Protein AF-A0A5B9Q8F6-F1 (afdb_monomer)

Mean predicted aligned error: 10.34 Å

Secondary structure (DSSP, 8-state):
---------PPP-------------TT--HHHHHIIIIIHHHHH--GGGHHHHHHHHHHHHHHHHHHHHT--SS----TT-THHHHHHHHHTS-HHHHHHHHHHTHHHHHHHSSPPPPSS-EEEE-SS-SSSEEEETTEEEE-HHHHHHHHHHHHHHTGGGGSSTT-TT-S-------

Sequence (178 aa):
MTDNHSITGNPPDSGSTGGSRSIKLEHTSKKKLIELWYIEPLERMNGHEAFVCLSVCLFLYEKYLRMTSQIGQEESFSEGHEVFKLIGKDLEIPADDAYEFWTCWRNGLAHRGMPNKSEKYKWGLTGQQQKRVVIGEGHFTINPWFIRDMILNKVKNKKQIWEDELSPFMKVFHLVEP

Structure (mmCIF, N/CA/C/O backbone):
data_AF-A0A5B9Q8F6-F1
#
_entry.id   AF-A0A5B9Q8F6-F1
#
loop_
_atom_site.group_PDB
_atom_site.id
_atom_site.type_symbol
_atom_site.label_atom_id
_atom_site.label_alt_id
_atom_site.label_comp_id
_atom_site.label_asym_id
_atom_site.label_entity_id
_atom_site.label_seq_id
_atom_site.pdbx_PDB_ins_code
_atom_site.Cartn_x
_atom_site.Cartn_y
_atom_site.Cartn_z
_atom_site.occupancy
_atom_site.B_iso_or_equiv
_atom_site.auth_seq_id
_atom_site.auth_comp_id
_atom_site.auth_asym_id
_atom_site.auth_atom_id
_atom_site.pdbx_PDB_model_num
ATOM 1 N N . MET A 1 1 ? 40.455 35.111 45.704 1.00 43.75 1 MET A N 1
ATOM 2 C CA . MET A 1 1 ? 40.901 36.505 45.511 1.00 43.75 1 MET A CA 1
ATOM 3 C C . MET A 1 1 ? 41.338 36.676 44.059 1.00 43.75 1 MET A C 1
ATOM 5 O O . MET A 1 1 ? 42.420 36.215 43.730 1.00 43.75 1 MET A O 1
ATOM 9 N N . THR A 1 2 ? 40.571 37.276 43.149 1.00 38.22 2 THR A N 1
ATOM 10 C CA . THR A 1 2 ? 39.189 37.780 43.259 1.00 38.22 2 THR A CA 1
ATOM 11 C C . THR A 1 2 ? 38.347 37.341 42.049 1.00 38.22 2 THR A C 1
ATOM 13 O O . THR A 1 2 ? 38.889 37.075 40.983 1.00 38.22 2 THR A O 1
ATOM 16 N N . ASP A 1 3 ? 37.017 37.354 42.129 1.00 35.91 3 ASP A N 1
ATOM 17 C CA . ASP A 1 3 ? 36.192 36.240 42.642 1.00 35.91 3 ASP A CA 1
ATOM 18 C C . ASP A 1 3 ? 34.825 36.287 41.871 1.00 35.91 3 ASP A C 1
ATOM 20 O O . ASP A 1 3 ? 34.764 36.866 40.787 1.00 35.91 3 ASP A O 1
ATOM 24 N N . ASN A 1 4 ? 33.746 35.646 42.342 1.00 41.12 4 ASN A N 1
ATOM 25 C CA . ASN A 1 4 ? 32.522 35.340 41.563 1.00 41.12 4 ASN A CA 1
ATOM 26 C C . ASN A 1 4 ? 31.712 36.548 41.031 1.00 41.12 4 ASN A C 1
ATOM 28 O O . ASN A 1 4 ? 31.237 37.368 41.816 1.00 41.12 4 ASN A O 1
ATOM 32 N N . HIS A 1 5 ? 31.365 36.540 39.736 1.00 41.84 5 HIS A N 1
ATOM 33 C CA . HIS A 1 5 ? 30.286 37.371 39.179 1.00 41.84 5 HIS A CA 1
ATOM 34 C C . HIS A 1 5 ? 29.009 36.553 38.948 1.00 41.84 5 HIS A C 1
ATOM 36 O O . HIS A 1 5 ? 28.875 35.833 37.960 1.00 41.84 5 HIS A O 1
ATOM 42 N N . SER A 1 6 ? 28.051 36.700 39.865 1.00 38.91 6 SER A N 1
ATOM 43 C CA . SER A 1 6 ? 26.674 36.234 39.677 1.00 38.91 6 SER A CA 1
ATOM 44 C C . SER A 1 6 ? 25.896 37.264 38.854 1.00 38.91 6 SER A C 1
ATOM 46 O O . SER A 1 6 ? 25.839 38.432 39.239 1.00 38.91 6 SER A O 1
ATOM 48 N N . ILE A 1 7 ? 25.303 36.850 37.731 1.00 42.53 7 ILE A N 1
ATOM 49 C CA . ILE A 1 7 ? 24.458 37.709 36.889 1.00 42.53 7 ILE A CA 1
ATOM 50 C C . ILE A 1 7 ? 22.995 37.325 37.122 1.00 42.53 7 ILE A C 1
ATOM 52 O O . ILE A 1 7 ? 22.451 36.440 36.467 1.00 42.53 7 ILE A O 1
ATOM 56 N N . THR A 1 8 ? 22.348 38.008 38.065 1.00 45.59 8 THR A N 1
ATOM 57 C CA . THR A 1 8 ? 20.896 37.935 38.269 1.00 45.59 8 THR A CA 1
ATOM 58 C C . THR A 1 8 ? 20.199 38.969 37.387 1.00 45.59 8 THR A C 1
ATOM 60 O O . THR A 1 8 ? 20.059 40.128 37.777 1.00 45.59 8 THR A O 1
ATOM 63 N N . GLY A 1 9 ? 19.768 38.553 36.197 1.00 38.06 9 GLY A N 1
ATOM 64 C CA . GLY A 1 9 ? 18.886 39.335 35.331 1.00 38.06 9 GLY A CA 1
ATOM 65 C C . GLY A 1 9 ? 17.503 38.695 35.260 1.00 38.06 9 GLY A C 1
ATOM 66 O O . GLY A 1 9 ? 17.346 37.668 34.606 1.00 38.06 9 GLY A O 1
ATOM 67 N N . ASN A 1 10 ? 16.502 39.301 35.904 1.00 39.22 10 ASN A N 1
ATOM 68 C CA . ASN A 1 10 ? 15.107 38.918 35.681 1.00 39.22 10 ASN A CA 1
ATOM 69 C C . ASN A 1 10 ? 14.661 39.431 34.297 1.00 39.22 10 ASN A C 1
ATOM 71 O O . ASN A 1 10 ? 14.899 40.607 34.001 1.00 39.22 10 ASN A O 1
ATOM 75 N N . PRO A 1 11 ? 14.020 38.605 33.451 1.00 41.62 11 PRO A N 1
ATOM 76 C CA . PRO A 1 11 ? 13.438 39.078 32.200 1.00 41.62 11 PRO A CA 1
ATOM 77 C C . PRO A 1 11 ? 12.210 39.971 32.473 1.00 41.62 11 PRO A C 1
ATOM 79 O O . PRO A 1 11 ? 11.535 39.785 33.487 1.00 41.62 11 PRO A O 1
ATOM 82 N N . PRO A 1 12 ? 11.907 40.943 31.594 1.00 39.81 12 PRO A N 1
ATOM 83 C CA . PRO A 1 12 ? 10.775 41.846 31.778 1.00 39.81 12 PRO A CA 1
ATOM 84 C C . PRO A 1 12 ? 9.430 41.169 31.481 1.00 39.81 12 PRO A C 1
ATOM 86 O O . PRO A 1 12 ? 9.296 40.436 30.498 1.00 39.81 12 PRO A O 1
ATOM 89 N N . ASP A 1 13 ? 8.414 41.503 32.282 1.00 45.00 13 ASP A N 1
A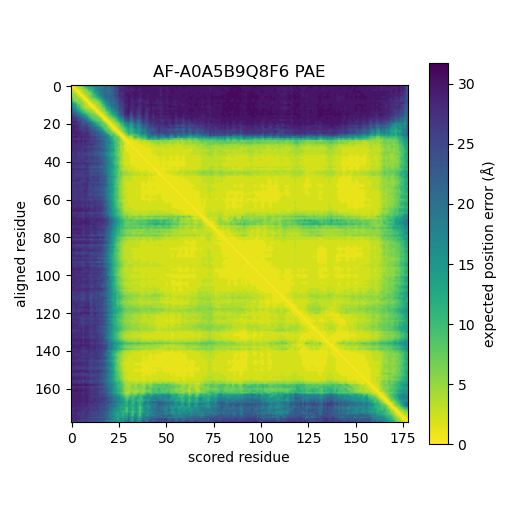TOM 90 C CA . ASP A 1 13 ? 7.014 41.164 32.011 1.00 45.00 13 ASP A CA 1
ATOM 91 C C . ASP A 1 13 ? 6.576 41.733 30.655 1.00 45.00 13 ASP A C 1
ATOM 93 O O . ASP A 1 13 ? 6.387 42.940 30.486 1.00 45.00 13 ASP A O 1
ATOM 97 N N . SER A 1 14 ? 6.373 40.847 29.681 1.00 44.81 14 SER A N 1
ATOM 98 C CA . SER A 1 14 ? 5.735 41.176 28.408 1.00 44.81 14 SER A CA 1
ATOM 99 C C . SER A 1 14 ? 4.314 40.626 28.407 1.00 44.81 14 SER A C 1
ATOM 101 O O . SER A 1 14 ? 4.044 39.497 28.003 1.00 44.81 14 SER A O 1
ATOM 103 N N . GLY A 1 15 ? 3.383 41.457 28.879 1.00 45.12 15 GLY A N 1
ATOM 104 C CA . GLY A 1 15 ? 1.953 41.179 28.805 1.00 45.12 15 GLY A CA 1
ATOM 105 C C . GLY A 1 15 ? 1.498 41.052 27.352 1.00 45.12 15 GLY A C 1
ATOM 106 O O . GLY A 1 15 ? 1.207 42.052 26.699 1.00 45.12 15 GLY A O 1
ATOM 107 N N . SER A 1 16 ? 1.421 39.819 26.854 1.00 38.12 16 SER A N 1
ATOM 108 C CA . SER A 1 16 ? 0.839 39.498 25.555 1.00 38.12 16 SER A CA 1
ATOM 109 C C . SER A 1 16 ? -0.579 38.978 25.751 1.00 38.12 16 SER A C 1
ATOM 111 O O . SER A 1 16 ? -0.793 37.861 26.221 1.00 38.12 16 SER A O 1
ATOM 113 N N . THR A 1 17 ? -1.568 39.774 25.348 1.00 41.22 17 THR A N 1
ATOM 114 C CA . THR A 1 17 ? -2.974 39.365 25.207 1.00 41.22 17 THR A CA 1
ATOM 115 C C . THR A 1 17 ? -3.170 38.472 23.973 1.00 41.22 17 THR A C 1
ATOM 117 O O . THR A 1 17 ? -4.040 38.697 23.131 1.00 41.22 17 THR A O 1
ATOM 120 N N . GLY A 1 18 ? -2.360 37.416 23.873 1.00 34.47 18 GLY A N 1
ATOM 121 C CA . GLY A 1 18 ? -2.573 36.316 22.946 1.00 34.47 18 GLY A CA 1
ATOM 122 C C . GLY A 1 18 ? -3.784 35.514 23.401 1.00 34.47 18 GLY A C 1
ATOM 123 O O . GLY A 1 18 ? -3.709 34.767 24.373 1.00 34.47 18 GLY A O 1
ATOM 124 N N . GLY A 1 19 ? -4.915 35.680 22.711 1.00 35.34 19 GLY A N 1
ATOM 125 C CA . GLY A 1 19 ? -6.133 34.918 22.974 1.00 35.34 19 GLY A CA 1
ATOM 126 C C . GLY A 1 19 ? -5.912 33.432 22.709 1.00 35.34 19 GLY A C 1
ATOM 127 O O . GLY A 1 19 ? -6.167 32.962 21.600 1.00 35.34 19 GLY A O 1
ATOM 128 N N . SER A 1 20 ? -5.438 32.706 23.725 1.00 38.38 20 SER A N 1
ATOM 129 C CA . SER A 1 20 ? -5.199 31.271 23.655 1.00 38.38 20 SER A CA 1
ATOM 130 C C . SER A 1 20 ? -6.521 30.573 23.347 1.00 38.38 20 SER A C 1
ATOM 132 O O . SER A 1 20 ? -7.407 30.443 24.198 1.00 38.38 20 SER A O 1
ATOM 134 N N . ARG A 1 21 ? -6.679 30.144 22.088 1.00 42.34 21 ARG A N 1
ATOM 135 C CA . ARG A 1 21 ? -7.737 29.217 21.688 1.00 42.34 21 ARG A CA 1
ATOM 136 C C . ARG A 1 21 ? -7.392 27.862 22.284 1.00 42.34 21 ARG A C 1
ATOM 138 O O . ARG A 1 21 ? -6.925 26.969 21.585 1.00 42.34 21 ARG A O 1
ATOM 145 N N . SER A 1 22 ? -7.674 27.719 23.575 1.00 39.94 22 SER A N 1
ATOM 146 C CA . SER A 1 22 ? -7.780 26.426 24.229 1.00 39.94 22 SER A CA 1
ATOM 147 C C . SER A 1 22 ? -8.893 25.659 23.516 1.00 39.94 22 SER A C 1
ATOM 149 O O . SER A 1 22 ? -10.085 25.841 23.781 1.00 39.94 22 SER A O 1
ATOM 151 N N . ILE A 1 23 ? -8.507 24.868 22.511 1.00 47.00 23 ILE A N 1
ATOM 152 C CA . ILE A 1 23 ? -9.416 23.961 21.826 1.00 47.00 23 ILE A CA 1
ATOM 153 C C . ILE A 1 23 ? -9.825 22.950 22.889 1.00 47.00 23 ILE A C 1
ATOM 155 O O . ILE A 1 23 ? -9.036 22.078 23.253 1.00 47.00 23 ILE A O 1
ATOM 159 N N . LYS A 1 24 ? -11.055 23.079 23.395 1.00 42.09 24 LYS A N 1
ATOM 160 C CA . LYS A 1 24 ? -11.675 22.071 24.253 1.00 42.09 24 LYS A CA 1
ATOM 161 C C . LYS A 1 24 ? -11.796 20.766 23.469 1.00 42.09 24 LYS A C 1
ATOM 163 O O . LYS A 1 24 ? -12.808 20.498 22.834 1.00 42.09 24 LYS A O 1
ATOM 168 N N . LEU A 1 25 ? -10.745 19.953 23.530 1.00 49.97 25 LEU A N 1
ATOM 169 C CA . LEU A 1 25 ? -10.648 18.609 22.958 1.00 49.97 25 LEU A CA 1
ATOM 170 C C . LEU A 1 25 ? -11.422 17.563 23.787 1.00 49.97 25 LEU A C 1
ATOM 172 O O . LEU A 1 25 ? -11.145 16.366 23.706 1.00 49.97 25 LEU A O 1
ATOM 176 N N . GLU A 1 26 ? -12.429 18.001 24.548 1.00 49.31 26 GLU A N 1
ATOM 177 C CA . GLU A 1 26 ? -13.397 17.129 25.207 1.00 49.31 26 GLU A CA 1
ATOM 178 C C . GLU A 1 26 ? -14.175 16.366 24.119 1.00 49.31 26 GLU A C 1
ATOM 180 O O . GLU A 1 26 ? -14.923 16.945 23.335 1.00 49.31 26 GLU A O 1
ATOM 185 N N . HIS A 1 27 ? -13.955 15.049 24.049 1.00 54.62 27 HIS A N 1
ATOM 186 C CA . HIS A 1 27 ? -14.612 14.118 23.121 1.00 54.62 27 HIS A CA 1
ATOM 187 C C . HIS A 1 27 ? -14.417 14.384 21.614 1.00 54.62 27 HIS A C 1
ATOM 189 O O . HIS A 1 27 ? -15.359 14.291 20.824 1.00 54.62 27 HIS A O 1
ATOM 195 N N . THR A 1 28 ? -13.171 14.575 21.161 1.00 63.16 28 THR A N 1
ATOM 196 C CA . THR A 1 28 ? -12.875 14.343 19.732 1.00 63.16 28 THR A CA 1
ATOM 197 C C . THR A 1 28 ? -13.075 12.861 19.406 1.00 63.16 28 THR A C 1
ATOM 199 O O . THR A 1 28 ? -12.371 11.998 19.927 1.00 63.16 28 THR A O 1
ATOM 202 N N . SER A 1 29 ? -14.057 12.552 18.556 1.00 76.00 29 SER A N 1
ATOM 203 C CA . SER A 1 29 ? -14.376 11.171 18.185 1.00 76.00 29 SER A CA 1
ATOM 204 C C . SER A 1 29 ? -13.216 10.503 17.436 1.00 76.00 29 SER A C 1
ATOM 206 O O . SER A 1 29 ? -12.500 11.156 16.672 1.00 76.00 29 SER A O 1
ATOM 208 N N . LYS A 1 30 ? -13.070 9.175 17.577 1.00 76.62 30 LYS A N 1
ATOM 209 C CA . LYS A 1 30 ? -12.099 8.370 16.803 1.00 76.62 30 LYS A CA 1
ATOM 210 C C . LYS A 1 30 ? -12.198 8.657 15.295 1.00 76.62 30 LYS A C 1
ATOM 212 O O . LYS A 1 30 ? -11.189 8.827 14.617 1.00 76.62 30 LYS A O 1
ATOM 217 N N . LYS A 1 31 ? -13.426 8.849 14.798 1.00 78.31 31 LYS A N 1
ATOM 218 C CA . LYS A 1 31 ? -13.738 9.277 13.427 1.00 78.31 31 LYS A CA 1
ATOM 219 C C . LYS A 1 31 ? -13.148 10.640 13.026 1.00 78.31 31 LYS A C 1
ATOM 221 O O . LYS A 1 31 ? -12.860 10.819 11.851 1.00 78.31 31 LYS A O 1
ATOM 226 N N . LYS A 1 32 ? -12.957 11.598 13.941 1.00 81.94 32 LYS A N 1
ATOM 227 C CA . LYS A 1 32 ? -12.246 12.858 13.642 1.00 81.94 32 LYS A CA 1
ATOM 228 C C . LYS A 1 32 ?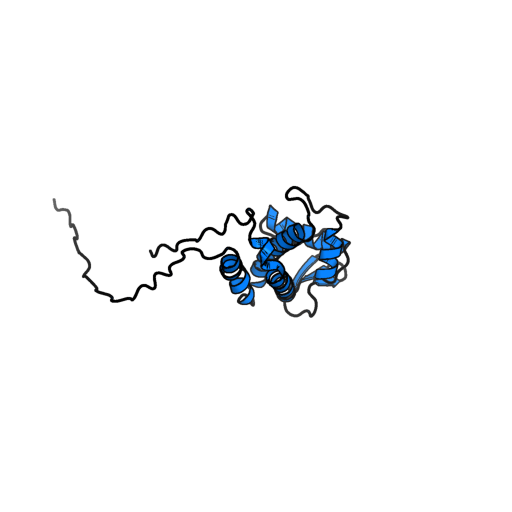 -10.727 12.721 13.806 1.00 81.94 32 LYS A C 1
ATOM 230 O O . LYS A 1 32 ? -9.993 13.408 13.104 1.00 81.94 32 LYS A O 1
ATOM 235 N N . LEU A 1 33 ? -10.241 11.809 14.649 1.00 83.56 33 LEU A N 1
ATOM 236 C CA . LEU A 1 33 ? -8.803 11.535 14.770 1.00 83.56 33 LEU A CA 1
ATOM 237 C C . LEU A 1 33 ? -8.233 10.832 13.521 1.00 83.56 33 LEU A C 1
ATOM 239 O O . LEU A 1 33 ? -7.193 11.261 13.033 1.00 83.56 33 LEU A O 1
ATOM 243 N N . ILE A 1 34 ? -8.941 9.866 12.916 1.00 87.06 34 ILE A N 1
ATOM 244 C CA . ILE A 1 34 ? -8.540 9.274 11.615 1.00 87.06 34 ILE A CA 1
ATOM 245 C C . ILE A 1 34 ? -8.464 10.326 10.487 1.00 87.06 34 ILE A C 1
ATOM 247 O O . ILE A 1 34 ? -7.580 10.246 9.634 1.00 87.06 34 ILE A O 1
ATOM 251 N N . GLU A 1 35 ? -9.328 11.351 10.511 1.00 88.81 35 GLU A N 1
ATOM 252 C CA . GLU A 1 35 ? -9.239 12.487 9.579 1.00 88.81 35 GLU A CA 1
ATOM 253 C C . GLU A 1 35 ? -7.961 13.297 9.818 1.00 88.81 35 GLU A C 1
ATOM 255 O O . GLU A 1 35 ? -7.140 13.440 8.918 1.00 88.81 35 GLU A O 1
ATOM 260 N N . LEU A 1 36 ? -7.767 13.777 11.051 1.00 87.38 36 LEU A N 1
ATOM 261 C CA . LEU A 1 36 ? -6.668 14.673 11.419 1.00 87.38 36 LEU A CA 1
ATOM 262 C C . LEU A 1 36 ? -5.280 14.032 11.279 1.00 87.38 36 LEU A C 1
ATOM 264 O O . LEU A 1 36 ? -4.319 14.723 10.950 1.00 87.38 36 LEU A O 1
ATOM 268 N N . TRP A 1 37 ? -5.153 12.739 11.586 1.00 86.88 37 TRP A N 1
ATOM 269 C CA . TRP A 1 37 ? -3.851 12.072 11.724 1.00 86.88 37 TRP A CA 1
ATOM 270 C C . TRP A 1 37 ? -3.396 11.339 10.468 1.00 86.88 37 TRP A C 1
ATOM 272 O O . TRP A 1 37 ? -2.197 11.156 10.274 1.00 86.88 37 TRP A O 1
ATOM 282 N N . TYR A 1 38 ? -4.335 10.926 9.617 1.00 92.00 38 TYR A N 1
ATOM 283 C CA . TYR A 1 38 ? -4.025 10.120 8.441 1.00 92.00 38 TYR A CA 1
ATOM 284 C C . TYR A 1 38 ? -4.569 10.743 7.164 1.00 92.00 38 TYR A C 1
ATOM 286 O O . TYR A 1 38 ? -3.795 11.018 6.255 1.00 92.00 38 TYR A O 1
ATOM 294 N N . ILE A 1 39 ? -5.873 11.011 7.088 1.00 93.94 39 ILE A N 1
ATOM 295 C CA . ILE A 1 39 ? -6.498 11.461 5.839 1.00 93.94 39 ILE A CA 1
ATOM 296 C C . ILE A 1 39 ? -6.000 12.861 5.441 1.00 93.94 39 ILE A C 1
ATOM 298 O O . ILE A 1 39 ? -5.379 13.009 4.391 1.00 93.94 39 ILE A O 1
ATOM 302 N N . GLU A 1 40 ? -6.213 13.875 6.284 1.00 95.31 40 GLU A N 1
ATOM 303 C CA . GLU A 1 40 ? -5.844 15.268 5.996 1.00 95.31 40 GLU A CA 1
ATOM 304 C C . GLU A 1 40 ? -4.323 15.452 5.764 1.00 95.31 40 GLU A C 1
ATOM 306 O O . GLU A 1 40 ? -3.946 16.268 4.919 1.00 95.31 40 GLU A O 1
ATOM 311 N N . PRO A 1 41 ? -3.405 14.737 6.454 1.00 97.25 41 PRO A N 1
ATOM 312 C CA . PRO A 1 41 ? -1.985 14.717 6.091 1.00 97.25 41 PRO A CA 1
ATOM 313 C C . PRO A 1 41 ? -1.699 14.046 4.740 1.00 97.25 41 PRO A C 1
ATOM 315 O O . PRO A 1 41 ? -1.015 14.645 3.913 1.00 97.25 41 PRO A O 1
ATOM 318 N N . LEU A 1 42 ? -2.234 12.847 4.476 1.00 98.06 42 LEU A N 1
ATOM 319 C CA . LEU A 1 42 ? -1.943 12.101 3.243 1.00 98.06 42 LEU A CA 1
ATOM 320 C C . LEU A 1 42 ? -2.445 12.824 1.983 1.00 98.06 42 LEU A C 1
ATOM 322 O O . LEU A 1 42 ? -1.763 12.798 0.958 1.00 98.06 42 LEU A O 1
ATOM 326 N N . GLU A 1 43 ? -3.596 13.500 2.048 1.00 98.06 43 GLU A N 1
ATOM 327 C CA . GLU A 1 43 ? -4.127 14.288 0.922 1.00 98.06 43 GLU A CA 1
ATOM 328 C C . GLU A 1 43 ? 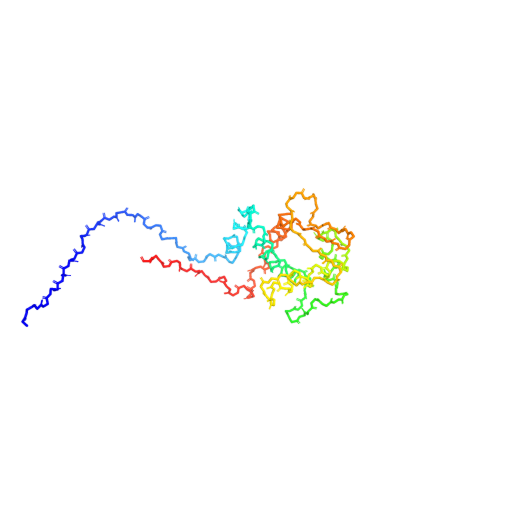-3.257 15.505 0.574 1.00 98.06 43 GLU A C 1
ATOM 330 O O . GLU A 1 43 ? -3.228 15.917 -0.583 1.00 98.06 43 GLU A O 1
ATOM 335 N N . ARG A 1 44 ? -2.512 16.053 1.545 1.00 98.06 44 ARG A N 1
ATOM 336 C CA . ARG A 1 44 ? -1.584 17.176 1.326 1.00 98.06 44 ARG A CA 1
ATOM 337 C C . ARG A 1 44 ? -0.217 16.742 0.785 1.00 98.06 44 ARG A C 1
ATOM 339 O O . ARG A 1 44 ? 0.460 17.556 0.155 1.00 98.06 44 ARG A O 1
ATOM 346 N N . MET A 1 45 ? 0.178 15.484 1.004 1.00 98.19 45 MET A N 1
ATOM 347 C CA . MET A 1 45 ? 1.474 14.966 0.553 1.00 98.19 45 MET A CA 1
ATOM 348 C C . MET A 1 45 ? 1.613 14.990 -0.974 1.00 98.19 45 MET A C 1
ATOM 350 O O . MET A 1 45 ? 0.683 14.637 -1.707 1.00 98.19 45 MET A O 1
ATOM 354 N N . ASN A 1 46 ? 2.795 15.375 -1.451 1.00 96.94 46 ASN A N 1
ATOM 355 C CA . ASN A 1 46 ? 3.127 15.485 -2.870 1.00 96.94 46 ASN A CA 1
ATOM 356 C C . ASN A 1 46 ? 4.641 15.290 -3.130 1.00 96.94 46 ASN A C 1
ATOM 358 O O . ASN A 1 46 ? 5.438 15.082 -2.217 1.00 96.94 46 ASN A O 1
ATOM 362 N N . GLY A 1 47 ? 5.052 15.301 -4.404 1.00 95.69 47 GLY A N 1
ATOM 363 C CA . GLY A 1 47 ? 6.468 15.306 -4.799 1.00 95.69 47 GLY A CA 1
ATOM 364 C C . GLY A 1 47 ? 7.315 14.183 -4.179 1.00 95.69 47 GLY A C 1
ATOM 365 O O . GLY A 1 47 ? 7.097 13.000 -4.441 1.00 95.69 47 GLY A O 1
ATOM 366 N N . HIS A 1 48 ? 8.308 14.553 -3.368 1.00 96.38 48 HIS A N 1
ATOM 367 C CA . HIS A 1 48 ? 9.243 13.611 -2.741 1.00 96.38 48 HIS A CA 1
ATOM 368 C C . HIS A 1 48 ? 8.658 12.844 -1.540 1.00 96.38 48 HIS A C 1
ATOM 370 O O . HIS A 1 48 ? 9.231 11.840 -1.122 1.00 96.38 48 HIS A O 1
ATOM 376 N N . GLU A 1 49 ? 7.490 13.239 -1.026 1.00 97.75 49 GLU A N 1
ATOM 377 C CA . GLU A 1 49 ? 6.809 12.556 0.088 1.00 97.75 49 GLU A CA 1
ATOM 378 C C . GLU A 1 49 ? 6.195 11.203 -0.328 1.00 97.75 49 GLU A C 1
ATOM 380 O O . GLU A 1 49 ? 5.756 10.426 0.518 1.00 97.75 49 GLU A O 1
ATOM 385 N N . ALA A 1 50 ? 6.210 10.895 -1.631 1.00 97.25 50 ALA A N 1
ATOM 386 C CA . ALA A 1 50 ? 5.712 9.680 -2.277 1.00 97.25 50 ALA A CA 1
ATOM 387 C C . ALA A 1 50 ? 5.962 8.373 -1.503 1.00 97.25 50 ALA A C 1
ATOM 389 O O . ALA A 1 50 ? 5.045 7.570 -1.325 1.00 97.25 50 ALA A O 1
ATOM 390 N N . PHE A 1 51 ? 7.197 8.151 -1.043 1.00 97.12 51 PHE A N 1
ATOM 391 C CA . PHE A 1 51 ? 7.580 6.925 -0.336 1.00 97.12 51 PHE A CA 1
ATOM 392 C C . PHE A 1 51 ? 6.930 6.826 1.054 1.00 97.12 51 PHE A C 1
ATOM 394 O O . PHE A 1 51 ? 6.403 5.775 1.423 1.00 97.12 51 PHE A O 1
ATOM 401 N N . VAL A 1 52 ? 6.922 7.929 1.809 1.00 97.81 52 VAL A N 1
ATOM 402 C CA . VAL A 1 52 ? 6.300 8.007 3.142 1.00 97.81 52 VAL A CA 1
ATOM 403 C C . VAL A 1 52 ? 4.784 7.865 3.016 1.00 97.81 52 VAL A C 1
ATOM 405 O O . VAL A 1 52 ? 4.176 7.068 3.730 1.00 97.81 52 VAL A O 1
ATOM 408 N N . CYS A 1 53 ? 4.193 8.566 2.046 1.00 98.25 53 CYS A N 1
ATOM 409 C CA . CYS A 1 53 ? 2.775 8.503 1.721 1.00 98.25 53 CYS A CA 1
ATOM 410 C C . CYS A 1 53 ? 2.320 7.062 1.446 1.00 98.25 53 CYS A C 1
ATOM 412 O O . CYS A 1 53 ? 1.406 6.566 2.109 1.00 98.25 53 CYS A O 1
ATOM 414 N N . LEU A 1 54 ? 3.003 6.357 0.533 1.00 98.19 54 LEU A N 1
ATOM 415 C CA . LEU A 1 54 ? 2.708 4.957 0.219 1.00 98.19 54 LEU A CA 1
ATOM 416 C C . LEU A 1 54 ? 2.867 4.052 1.446 1.00 98.19 54 LEU A C 1
ATOM 418 O O . LEU A 1 54 ? 2.002 3.216 1.699 1.00 98.19 54 LEU A O 1
ATOM 422 N N . SER A 1 55 ? 3.935 4.238 2.226 1.00 97.88 55 SER A N 1
ATOM 423 C CA . SER A 1 55 ? 4.214 3.412 3.404 1.00 97.88 55 SER A CA 1
ATOM 424 C C . SER A 1 55 ? 3.086 3.483 4.435 1.00 97.88 55 SER A C 1
ATOM 426 O O . SER A 1 55 ? 2.577 2.451 4.868 1.00 97.88 55 SER A O 1
ATOM 428 N N . VAL A 1 56 ? 2.625 4.693 4.770 1.00 97.38 56 VAL A N 1
ATOM 429 C CA . VAL A 1 56 ? 1.486 4.894 5.682 1.00 97.38 56 VAL A CA 1
ATOM 430 C C . VAL A 1 56 ? 0.189 4.346 5.075 1.00 97.38 56 VAL A C 1
ATOM 432 O O . VAL A 1 56 ? -0.581 3.684 5.772 1.00 97.38 56 VAL A O 1
ATOM 435 N N . CYS A 1 57 ? -0.041 4.554 3.774 1.00 98.19 57 CYS A N 1
ATOM 436 C CA . CYS A 1 57 ? -1.219 4.021 3.089 1.00 98.19 57 CYS A CA 1
ATOM 437 C C . CYS A 1 57 ? -1.303 2.488 3.162 1.00 98.19 57 CYS A C 1
ATOM 439 O O . CYS A 1 57 ? -2.392 1.960 3.375 1.00 98.19 57 CYS A O 1
ATOM 441 N N . LEU A 1 58 ? -0.186 1.763 3.041 1.00 98.06 58 LEU A N 1
ATOM 442 C CA . LEU A 1 58 ? -0.184 0.296 3.106 1.00 98.06 58 LEU A CA 1
ATOM 443 C C . LEU A 1 58 ? -0.605 -0.243 4.482 1.00 98.06 58 LEU A C 1
ATOM 445 O O . LEU A 1 58 ? -1.362 -1.211 4.539 1.00 98.06 58 LEU A O 1
ATOM 449 N N . PHE A 1 59 ? -0.212 0.411 5.581 1.00 95.50 59 PHE A N 1
ATOM 450 C CA . PHE A 1 59 ? -0.686 0.045 6.924 1.00 95.50 59 PHE A CA 1
ATOM 451 C C . PHE A 1 59 ? -2.187 0.328 7.111 1.00 95.50 59 PHE A C 1
ATOM 453 O O . PHE A 1 59 ? -2.914 -0.499 7.665 1.00 95.50 59 PHE A O 1
ATOM 460 N N . LEU A 1 60 ? -2.683 1.461 6.595 1.00 94.81 60 LEU A N 1
ATOM 461 C CA . LEU A 1 60 ? -4.121 1.765 6.604 1.00 94.81 60 LEU A CA 1
ATOM 462 C C . LEU A 1 60 ? -4.924 0.753 5.777 1.00 94.81 60 LEU A C 1
ATOM 464 O O . LEU A 1 60 ? -6.023 0.352 6.169 1.00 94.81 60 LEU A O 1
ATOM 468 N N . TYR A 1 61 ? -4.371 0.333 4.640 1.00 97.06 61 TYR A N 1
ATOM 469 C CA . TYR A 1 61 ? -5.002 -0.618 3.738 1.00 97.06 61 TYR A CA 1
ATOM 470 C C . TYR A 1 61 ? -5.017 -2.037 4.308 1.00 97.06 61 TYR A C 1
ATOM 472 O O . TYR A 1 61 ? -6.040 -2.701 4.198 1.00 97.06 61 TYR A O 1
ATOM 480 N N . GLU A 1 62 ? -3.967 -2.482 5.004 1.00 95.31 62 GLU A N 1
ATOM 481 C CA . GLU A 1 62 ? -4.009 -3.748 5.746 1.00 95.31 62 GLU A CA 1
ATOM 482 C C . GLU A 1 62 ? -5.145 -3.765 6.771 1.00 95.31 62 GLU A C 1
ATOM 484 O O . GLU A 1 62 ? -5.946 -4.701 6.778 1.00 95.31 62 GLU A O 1
ATOM 489 N N . LYS A 1 63 ? -5.254 -2.725 7.610 1.00 91.75 63 LYS A N 1
ATOM 490 C CA . LYS A 1 63 ? -6.342 -2.647 8.592 1.00 91.75 63 LYS A CA 1
ATOM 491 C C . LYS A 1 63 ? -7.709 -2.649 7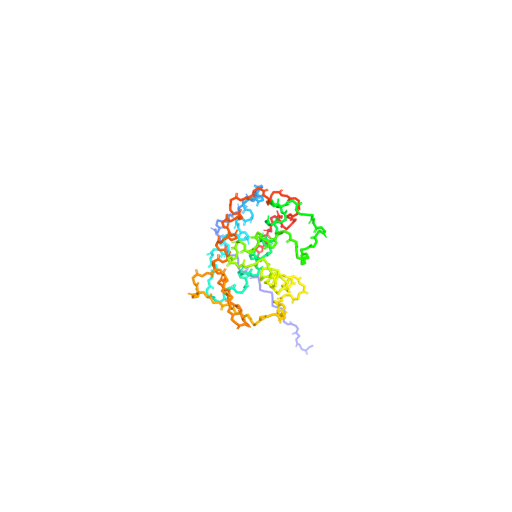.905 1.00 91.75 63 LYS A C 1
ATOM 493 O O . LYS A 1 63 ? -8.612 -3.358 8.346 1.00 91.75 63 LYS A O 1
ATOM 498 N N . TYR A 1 64 ? -7.849 -1.928 6.791 1.00 93.62 64 TYR A N 1
ATOM 499 C CA . TYR A 1 64 ? -9.050 -1.988 5.959 1.00 93.62 64 TYR A CA 1
ATOM 500 C C . TYR A 1 64 ? -9.356 -3.416 5.479 1.00 93.62 64 TYR A C 1
ATOM 502 O O . TYR A 1 64 ? -10.486 -3.878 5.642 1.00 93.62 64 TYR A O 1
ATOM 510 N N . LEU A 1 65 ? -8.374 -4.127 4.918 1.00 94.69 65 LEU A N 1
ATOM 511 C CA . LEU A 1 65 ? -8.531 -5.490 4.407 1.00 94.69 65 LEU A CA 1
ATOM 512 C C . LEU A 1 65 ? -8.950 -6.460 5.513 1.00 94.69 65 LEU A C 1
ATOM 514 O O . LEU A 1 65 ? -9.936 -7.173 5.328 1.00 94.69 65 LEU A O 1
ATOM 518 N N . ARG A 1 66 ? -8.272 -6.436 6.670 1.00 92.44 66 ARG A N 1
ATOM 519 C CA . ARG A 1 66 ? -8.598 -7.301 7.816 1.00 92.44 66 ARG A CA 1
ATOM 520 C C . ARG A 1 66 ? -10.032 -7.083 8.293 1.00 92.44 66 ARG A C 1
ATOM 522 O O . ARG A 1 66 ? -10.824 -8.021 8.312 1.00 92.44 66 ARG A O 1
ATOM 529 N N . MET A 1 67 ? -10.397 -5.829 8.567 1.00 90.56 67 MET A N 1
ATOM 530 C CA . MET A 1 67 ? -11.718 -5.477 9.101 1.00 90.56 67 MET A CA 1
ATOM 531 C C . MET A 1 67 ? -12.861 -5.707 8.102 1.00 90.56 67 MET A C 1
ATOM 533 O O . MET A 1 67 ? -13.972 -6.033 8.511 1.00 90.56 67 MET A O 1
ATOM 537 N N . THR A 1 68 ? -12.623 -5.535 6.796 1.00 90.44 68 THR A N 1
ATOM 538 C CA . THR A 1 68 ? -13.667 -5.732 5.768 1.00 90.44 68 THR A CA 1
ATOM 539 C C . THR A 1 68 ? -13.793 -7.169 5.275 1.00 90.44 68 THR A C 1
ATOM 541 O O . THR A 1 68 ? -14.869 -7.536 4.808 1.00 90.44 68 THR A O 1
ATOM 544 N N . SER A 1 69 ? -12.741 -7.979 5.416 1.00 89.75 69 SER A N 1
ATOM 545 C CA . SER A 1 69 ? -12.716 -9.390 5.001 1.00 89.75 69 SER A CA 1
ATOM 546 C C . SER A 1 69 ? -12.850 -10.369 6.177 1.00 89.75 69 SER A C 1
ATOM 548 O O . SER A 1 69 ? -12.784 -11.572 5.960 1.00 89.75 69 SER A O 1
ATOM 550 N N . GLN A 1 70 ? -13.036 -9.862 7.404 1.00 85.75 70 GLN A N 1
ATOM 551 C CA . GLN A 1 70 ? -13.144 -10.638 8.653 1.00 85.75 70 GLN A CA 1
ATOM 552 C C . GLN A 1 70 ? -11.921 -11.531 8.948 1.00 85.75 70 GLN A C 1
ATOM 554 O O . GLN A 1 70 ? -12.039 -12.545 9.629 1.00 85.75 70 GLN A O 1
ATOM 559 N N . ILE A 1 71 ? -10.743 -11.132 8.457 1.00 87.75 71 ILE A N 1
ATOM 560 C CA . ILE A 1 71 ? -9.482 -11.862 8.651 1.00 87.75 71 ILE A CA 1
ATOM 561 C C . ILE A 1 71 ? -9.003 -11.650 10.090 1.00 87.75 71 ILE A C 1
ATOM 563 O O . ILE A 1 71 ? -9.037 -10.521 10.596 1.00 87.75 71 ILE A O 1
ATOM 567 N N . GLY A 1 72 ? -8.534 -12.716 10.742 1.00 83.94 72 GLY A N 1
ATOM 568 C CA . GLY A 1 72 ? -8.055 -12.666 12.123 1.00 83.94 72 GLY A CA 1
ATOM 569 C C . GLY A 1 72 ? -6.887 -11.691 12.329 1.00 83.94 72 GLY A C 1
ATOM 570 O O . GLY A 1 72 ? -6.162 -11.345 11.395 1.00 83.94 72 GLY A O 1
ATOM 571 N N . GLN A 1 73 ? -6.664 -11.246 13.570 1.00 79.12 73 GLN A N 1
ATOM 572 C CA . GLN A 1 73 ? -5.487 -10.419 13.899 1.00 79.12 73 GLN A CA 1
ATOM 573 C C . GLN A 1 73 ? -4.183 -11.209 13.711 1.00 79.12 73 GLN A C 1
ATOM 575 O O . GLN A 1 73 ? -3.271 -10.732 13.041 1.00 79.12 73 GLN A O 1
ATOM 580 N N . GLU A 1 74 ? -4.155 -12.446 14.213 1.00 82.44 74 GLU A N 1
ATOM 581 C CA . GLU A 1 74 ? -3.019 -13.378 14.116 1.00 82.44 74 GLU A CA 1
ATOM 582 C C . GLU A 1 74 ? -2.919 -14.093 12.755 1.00 82.44 74 GLU A C 1
ATOM 584 O O . GLU A 1 74 ? -1.978 -14.843 12.501 1.00 82.44 74 GLU A O 1
ATOM 589 N N . GLU A 1 75 ? -3.894 -13.893 11.864 1.00 87.56 75 GLU A N 1
ATOM 590 C CA . GLU A 1 75 ? -3.928 -14.557 10.564 1.00 87.56 75 GLU A CA 1
ATOM 591 C C . GLU A 1 75 ? -2.941 -13.886 9.598 1.00 87.56 75 GLU A C 1
ATOM 593 O O . GLU A 1 75 ? -2.973 -12.671 9.361 1.00 87.56 75 GLU A O 1
ATOM 598 N N . SER A 1 76 ? -2.013 -14.673 9.059 1.00 87.75 76 SER A N 1
ATOM 599 C CA . SER A 1 76 ? -0.978 -14.189 8.150 1.00 87.75 76 SER A CA 1
ATOM 600 C C . SER A 1 76 ? -1.455 -14.268 6.700 1.00 87.75 76 SER A C 1
ATOM 602 O O . SER A 1 76 ? -2.103 -15.224 6.283 1.00 87.75 76 SER A O 1
ATOM 604 N N . PHE A 1 77 ? -1.130 -13.249 5.902 1.00 91.88 77 PHE A N 1
ATOM 605 C CA . PHE A 1 77 ? -1.471 -13.245 4.480 1.00 91.88 77 PHE A CA 1
ATOM 606 C C . PHE A 1 77 ? -0.419 -14.078 3.724 1.00 91.88 77 PHE A C 1
ATOM 608 O O . PHE A 1 77 ? 0.542 -13.529 3.181 1.00 91.88 77 PHE A O 1
ATOM 615 N N . SER A 1 78 ? -0.558 -15.405 3.758 1.00 92.62 78 SER A N 1
ATOM 616 C CA . SER A 1 78 ? 0.325 -16.355 3.070 1.00 92.62 78 SER A CA 1
ATOM 617 C C . SER A 1 78 ? 0.017 -16.470 1.574 1.00 92.62 78 SER A C 1
ATOM 619 O O . SER A 1 78 ? -1.058 -16.082 1.118 1.00 92.62 78 SER A O 1
ATOM 621 N N . GLU A 1 79 ? 0.933 -17.049 0.800 1.00 93.00 79 GLU A N 1
ATOM 622 C CA . GLU A 1 79 ? 0.699 -17.347 -0.618 1.00 93.00 79 GLU A CA 1
ATOM 623 C C . GLU A 1 79 ? -0.625 -18.111 -0.827 1.00 93.00 79 GLU A C 1
ATOM 625 O O . GLU A 1 79 ? -1.001 -18.967 -0.022 1.00 93.00 79 GLU A O 1
ATOM 630 N N . GLY A 1 80 ? -1.375 -17.751 -1.874 1.00 91.81 80 GLY A N 1
ATOM 631 C CA . GLY A 1 80 ? -2.704 -18.308 -2.161 1.00 91.81 80 GLY A CA 1
ATOM 632 C C . GLY A 1 80 ? -3.864 -17.753 -1.316 1.00 91.81 80 GLY A C 1
ATOM 633 O O . GLY A 1 80 ? -5.017 -18.041 -1.629 1.00 91.81 80 GLY A O 1
ATOM 634 N N . HIS A 1 81 ? -3.612 -16.932 -0.288 1.00 95.69 81 HIS A N 1
ATOM 635 C CA . HIS A 1 81 ? -4.668 -16.358 0.555 1.00 95.69 81 HIS A CA 1
ATOM 636 C C . HIS A 1 81 ? -5.619 -15.440 -0.248 1.00 95.69 81 HIS A C 1
ATOM 638 O O . HIS A 1 81 ? -5.184 -14.538 -0.966 1.00 95.69 81 HIS A O 1
ATOM 644 N N . GLU A 1 82 ? -6.938 -15.610 -0.085 1.00 95.38 82 GLU A N 1
ATOM 645 C CA . GLU A 1 82 ? -7.982 -14.955 -0.905 1.00 95.38 82 GLU A CA 1
ATOM 646 C C . GLU A 1 82 ? -7.888 -13.417 -0.951 1.00 95.38 82 GLU A C 1
ATOM 648 O O . GLU A 1 82 ? -8.225 -12.797 -1.963 1.00 95.38 82 GLU A O 1
ATOM 653 N N . VAL A 1 83 ? -7.359 -12.790 0.108 1.00 96.88 83 VAL A N 1
ATOM 654 C CA . VAL A 1 83 ? -7.061 -11.343 0.155 1.00 96.88 83 VAL A CA 1
ATOM 655 C C . VAL A 1 83 ? -6.231 -10.858 -1.040 1.00 96.88 83 VAL A C 1
ATOM 657 O O . VAL A 1 83 ? -6.424 -9.729 -1.484 1.00 96.88 83 VAL A O 1
ATOM 660 N N . PHE A 1 84 ? -5.370 -11.693 -1.631 1.00 97.88 84 PHE A N 1
ATOM 661 C CA . PHE A 1 84 ? -4.560 -11.307 -2.788 1.00 97.88 84 PHE A CA 1
ATOM 662 C C . PHE A 1 84 ? -5.371 -11.152 -4.076 1.00 97.88 84 PHE A C 1
ATOM 664 O O . PHE A 1 84 ? -4.992 -10.356 -4.933 1.00 97.88 84 PHE A O 1
ATOM 671 N N . LYS A 1 85 ? -6.553 -11.774 -4.182 1.00 97.81 85 LYS A N 1
ATOM 672 C CA . LYS A 1 85 ? -7.510 -11.470 -5.260 1.00 97.81 85 LYS A CA 1
ATOM 673 C C . LYS A 1 85 ? -8.124 -10.079 -5.082 1.00 97.81 85 LYS A C 1
ATOM 675 O O . LYS A 1 85 ? -8.338 -9.373 -6.067 1.00 97.81 85 LYS A O 1
ATOM 680 N N . LEU A 1 86 ? -8.372 -9.658 -3.837 1.00 97.44 86 LEU A N 1
ATOM 681 C CA . LEU A 1 86 ? -8.859 -8.310 -3.525 1.00 97.44 86 LEU A CA 1
ATOM 682 C C . LEU A 1 86 ? -7.764 -7.252 -3.733 1.00 97.44 86 LEU A C 1
ATOM 684 O O . LEU A 1 86 ? -8.027 -6.248 -4.391 1.00 97.44 86 LEU A O 1
ATOM 688 N N . ILE A 1 87 ? -6.539 -7.504 -3.261 1.00 98.25 87 ILE A N 1
ATOM 689 C CA . ILE A 1 87 ? -5.380 -6.623 -3.481 1.00 98.25 87 ILE A CA 1
ATOM 690 C C . ILE A 1 87 ? -5.071 -6.515 -4.979 1.00 98.25 87 ILE A C 1
ATOM 692 O O . ILE A 1 87 ? -4.928 -5.406 -5.482 1.00 98.25 87 ILE A O 1
ATOM 696 N N . GLY A 1 88 ? -5.043 -7.629 -5.719 1.00 98.25 88 GLY A N 1
ATOM 697 C CA . GLY A 1 88 ? -4.825 -7.626 -7.168 1.00 98.25 88 GLY A CA 1
ATOM 698 C C . GLY A 1 88 ? -5.890 -6.829 -7.919 1.00 98.25 88 GLY A C 1
ATOM 699 O O . GLY A 1 88 ? -5.561 -5.955 -8.720 1.00 98.25 88 GLY A O 1
ATOM 700 N N . LYS A 1 89 ? -7.172 -7.020 -7.580 1.00 98.25 89 LYS A N 1
ATOM 701 C CA . LYS A 1 89 ? -8.274 -6.207 -8.119 1.00 98.25 89 LYS A CA 1
ATOM 702 C C . LYS A 1 89 ? -8.112 -4.715 -7.805 1.00 98.25 89 LYS A C 1
ATOM 704 O O . LYS A 1 89 ? -8.335 -3.884 -8.681 1.00 98.25 89 LYS A O 1
ATOM 709 N N . ASP A 1 90 ? -7.738 -4.374 -6.575 1.00 98.25 90 ASP A N 1
ATOM 710 C CA . ASP A 1 90 ? -7.568 -2.988 -6.134 1.00 98.25 90 ASP A CA 1
ATOM 711 C C . ASP A 1 90 ? -6.306 -2.323 -6.712 1.00 98.25 90 ASP A C 1
ATOM 713 O O . ASP A 1 90 ? -6.301 -1.105 -6.883 1.00 98.25 90 ASP A O 1
ATOM 717 N N . LEU A 1 91 ? -5.258 -3.083 -7.042 1.00 98.19 91 LEU A N 1
ATOM 718 C CA . LEU A 1 91 ? -4.011 -2.601 -7.656 1.00 98.19 91 LEU A CA 1
ATOM 719 C C . LEU A 1 91 ? -3.969 -2.742 -9.189 1.00 98.19 91 LEU A C 1
ATOM 721 O O . LEU A 1 91 ? -3.053 -2.205 -9.809 1.00 98.19 91 LEU A O 1
ATOM 725 N N . GLU A 1 92 ? -4.977 -3.388 -9.786 1.00 97.81 92 GLU A N 1
ATOM 726 C CA . GLU A 1 92 ? -5.114 -3.681 -11.225 1.00 97.81 92 GLU A CA 1
ATOM 727 C C . GLU A 1 92 ? -4.040 -4.649 -11.773 1.00 97.81 92 GLU A C 1
ATOM 729 O O . GLU A 1 92 ? -3.577 -4.507 -12.907 1.00 97.81 92 GLU A O 1
ATOM 734 N N . ILE A 1 93 ? -3.671 -5.656 -10.968 1.00 98.06 93 ILE A N 1
ATOM 735 C CA . ILE A 1 93 ? -2.655 -6.687 -11.265 1.00 98.06 93 ILE A CA 1
ATOM 736 C C . ILE A 1 93 ? -3.147 -8.109 -10.905 1.00 98.06 93 ILE A C 1
ATOM 738 O O . ILE A 1 93 ? -4.105 -8.247 -10.139 1.00 98.06 93 ILE A O 1
ATOM 742 N N . PRO A 1 94 ? -2.522 -9.181 -11.435 1.00 97.75 94 PRO A N 1
ATOM 743 C CA . PRO A 1 94 ? -2.789 -10.562 -11.019 1.00 97.75 94 PRO A CA 1
ATOM 744 C C . PRO A 1 94 ? -2.610 -10.791 -9.510 1.00 97.75 94 PRO A C 1
ATOM 746 O O . PRO A 1 94 ? -1.841 -10.092 -8.853 1.00 97.75 94 PRO A O 1
ATOM 749 N N . ALA A 1 95 ? -3.293 -11.800 -8.956 1.00 97.50 95 ALA A N 1
ATOM 750 C CA . ALA A 1 95 ? -3.216 -12.119 -7.526 1.00 97.50 95 ALA A CA 1
ATOM 751 C C . ALA A 1 95 ? -1.794 -12.519 -7.082 1.00 97.50 95 ALA A C 1
ATOM 753 O O . ALA A 1 95 ? -1.343 -12.090 -6.024 1.00 97.50 95 ALA A O 1
ATOM 754 N N . ASP A 1 96 ? -1.064 -13.258 -7.914 1.00 96.31 96 ASP A N 1
ATOM 755 C CA . ASP A 1 96 ? 0.313 -13.684 -7.629 1.00 96.31 96 ASP A CA 1
ATOM 756 C C . ASP A 1 96 ? 1.274 -12.478 -7.587 1.00 96.31 96 ASP A C 1
ATOM 758 O O . ASP A 1 96 ? 2.149 -12.386 -6.728 1.00 96.31 96 ASP A O 1
ATOM 762 N N . ASP A 1 97 ? 1.057 -11.489 -8.461 1.00 97.50 97 ASP A N 1
ATOM 763 C CA . ASP A 1 97 ? 1.814 -10.230 -8.460 1.00 97.50 97 ASP A CA 1
ATOM 764 C C . ASP A 1 97 ? 1.409 -9.322 -7.290 1.00 97.50 97 ASP A C 1
ATOM 766 O O . ASP A 1 97 ? 2.224 -8.549 -6.787 1.00 97.50 97 ASP A O 1
ATOM 770 N N . ALA A 1 98 ? 0.166 -9.433 -6.816 1.00 98.00 98 ALA A N 1
ATOM 771 C CA . ALA A 1 98 ? -0.304 -8.767 -5.606 1.00 98.00 98 ALA A CA 1
ATOM 772 C C . ALA A 1 98 ? 0.295 -9.373 -4.328 1.00 98.00 98 ALA A C 1
ATOM 774 O O . ALA A 1 98 ? 0.599 -8.623 -3.397 1.00 98.00 98 ALA A O 1
ATOM 775 N N . TYR A 1 99 ? 0.503 -10.694 -4.290 1.00 97.38 99 TYR A N 1
ATOM 776 C CA . TYR A 1 99 ? 1.272 -11.359 -3.237 1.00 97.38 99 TYR A CA 1
ATOM 777 C C . TYR A 1 99 ? 2.714 -10.846 -3.222 1.00 97.38 99 TYR A C 1
ATOM 779 O O . TYR A 1 99 ? 3.164 -10.338 -2.196 1.00 97.38 99 TYR A O 1
ATOM 787 N N . GLU A 1 100 ? 3.391 -10.853 -4.373 1.00 96.81 100 GLU A N 1
ATOM 788 C CA . GLU A 1 100 ? 4.777 -10.381 -4.484 1.00 96.81 100 GLU A CA 1
ATOM 789 C C . GLU A 1 100 ? 4.930 -8.882 -4.166 1.00 96.81 100 GLU A C 1
ATOM 791 O O . GLU A 1 100 ? 5.872 -8.462 -3.491 1.00 96.81 100 GLU A O 1
ATOM 796 N N . PHE A 1 101 ? 3.973 -8.045 -4.577 1.00 97.44 101 PHE A N 1
ATOM 797 C CA . PHE A 1 101 ? 3.915 -6.643 -4.159 1.00 97.44 101 PHE A CA 1
ATOM 798 C C . PHE A 1 101 ? 3.807 -6.514 -2.630 1.00 97.44 101 PHE A C 1
ATOM 800 O O . PHE A 1 101 ? 4.464 -5.660 -2.033 1.00 97.44 101 PHE A O 1
ATOM 807 N N . TRP A 1 102 ? 2.996 -7.351 -1.980 1.00 97.62 102 TRP A N 1
ATOM 808 C CA . TRP A 1 102 ? 2.733 -7.281 -0.543 1.00 97.62 102 TRP A CA 1
ATOM 809 C C . TRP A 1 102 ? 3.906 -7.775 0.312 1.00 97.62 102 TRP A C 1
ATOM 811 O O . TRP A 1 102 ? 4.267 -7.123 1.299 1.00 97.62 102 TRP A O 1
ATOM 821 N N . THR A 1 103 ? 4.534 -8.889 -0.076 1.00 96.00 103 THR A N 1
ATOM 822 C CA . THR A 1 103 ? 5.751 -9.424 0.561 1.00 96.00 103 THR A CA 1
ATOM 823 C C . THR A 1 103 ? 6.931 -8.465 0.392 1.00 96.00 103 THR A C 1
ATOM 825 O O . THR A 1 103 ? 7.690 -8.233 1.342 1.00 96.00 103 THR A O 1
ATOM 828 N N . CYS A 1 104 ? 7.044 -7.843 -0.786 1.00 96.50 104 CYS A N 1
ATOM 829 C CA . CYS A 1 104 ? 8.027 -6.813 -1.081 1.00 96.50 104 CYS A CA 1
ATOM 830 C C . CYS A 1 104 ? 7.784 -5.547 -0.243 1.00 96.50 104 CYS A C 1
ATOM 832 O O . CYS A 1 104 ? 8.614 -5.194 0.596 1.00 96.50 104 CYS A O 1
ATOM 834 N N . TRP A 1 105 ? 6.646 -4.873 -0.427 1.00 97.12 105 TRP A N 1
ATOM 835 C CA . TRP A 1 105 ? 6.402 -3.546 0.138 1.00 97.12 105 TRP A CA 1
ATOM 836 C C . TRP A 1 105 ? 5.865 -3.578 1.562 1.00 97.12 105 TRP A C 1
ATOM 838 O O . TRP A 1 105 ? 6.576 -3.154 2.472 1.00 97.12 105 TRP A O 1
ATOM 848 N N . ARG A 1 106 ? 4.640 -4.072 1.792 1.00 96.75 106 ARG A N 1
ATOM 849 C CA . ARG A 1 106 ? 4.013 -4.000 3.125 1.00 96.75 106 ARG A CA 1
ATOM 850 C C . ARG A 1 106 ? 4.831 -4.773 4.157 1.00 96.75 106 ARG A C 1
ATOM 852 O O . ARG A 1 106 ? 5.142 -4.226 5.212 1.00 96.75 106 ARG A O 1
ATOM 859 N N . ASN A 1 107 ? 5.194 -6.025 3.870 1.00 95.50 107 ASN A N 1
ATOM 860 C CA . ASN A 1 107 ? 5.928 -6.850 4.835 1.00 95.50 107 ASN A CA 1
ATOM 861 C C . ASN A 1 107 ? 7.369 -6.349 5.023 1.00 95.50 107 ASN A C 1
ATOM 863 O O . ASN A 1 107 ? 7.861 -6.338 6.149 1.00 95.50 107 ASN A O 1
ATOM 867 N N . GLY A 1 108 ? 8.026 -5.867 3.962 1.00 95.75 108 GLY A N 1
ATOM 868 C CA . GLY A 1 108 ? 9.331 -5.209 4.077 1.00 95.75 108 GLY A CA 1
ATOM 869 C C . GLY A 1 108 ? 9.284 -4.005 5.017 1.00 95.75 108 GLY A C 1
ATOM 870 O O . GLY A 1 108 ? 10.019 -3.956 6.003 1.00 95.75 108 GLY A O 1
ATOM 871 N N . LEU A 1 109 ? 8.362 -3.071 4.773 1.00 95.88 109 LEU A N 1
ATOM 872 C CA . LEU A 1 109 ? 8.173 -1.888 5.615 1.00 95.88 109 LEU A CA 1
ATOM 873 C C . LEU A 1 109 ? 7.871 -2.261 7.074 1.00 95.88 109 LEU A C 1
ATOM 875 O O . LEU A 1 109 ? 8.489 -1.699 7.975 1.00 95.88 109 LEU A O 1
ATOM 879 N N . ALA A 1 110 ? 6.990 -3.239 7.308 1.00 93.62 110 ALA A N 1
ATOM 880 C CA . ALA A 1 110 ? 6.617 -3.691 8.650 1.00 93.62 110 ALA A CA 1
ATOM 881 C C . ALA A 1 110 ? 7.782 -4.313 9.446 1.00 93.62 110 ALA A C 1
ATOM 883 O O . ALA A 1 110 ? 7.862 -4.118 10.656 1.00 93.62 110 ALA A O 1
ATOM 884 N N . HIS A 1 111 ? 8.678 -5.060 8.789 1.00 92.12 111 HIS A N 1
ATOM 885 C CA . HIS A 1 111 ? 9.747 -5.811 9.466 1.00 92.12 111 HIS A CA 1
ATOM 886 C C . HIS A 1 111 ? 11.136 -5.158 9.395 1.00 92.12 111 HIS A C 1
ATOM 888 O O . HIS A 1 111 ? 12.017 -5.524 10.171 1.00 92.12 111 HIS A O 1
ATOM 894 N N . ARG A 1 112 ? 11.367 -4.233 8.455 1.00 93.69 112 ARG A N 1
ATOM 895 C CA . ARG A 1 112 ? 12.688 -3.633 8.177 1.00 93.69 112 ARG A CA 1
ATOM 896 C C . ARG A 1 112 ? 12.669 -2.112 7.996 1.00 93.69 112 ARG A C 1
ATOM 898 O O . ARG A 1 112 ? 13.728 -1.527 7.793 1.00 93.69 112 ARG A O 1
ATOM 905 N N . GLY A 1 113 ? 11.498 -1.469 8.007 1.00 92.31 113 GLY A N 1
ATOM 906 C CA . GLY A 1 113 ? 11.361 -0.040 7.692 1.00 92.31 113 GLY A CA 1
ATOM 907 C C . GLY A 1 113 ? 11.639 0.317 6.223 1.00 92.31 113 GLY A C 1
ATOM 908 O O . GLY A 1 113 ? 11.688 1.493 5.877 1.00 92.31 113 GLY A O 1
ATOM 909 N N . MET A 1 114 ? 11.821 -0.679 5.350 1.00 95.06 114 MET A N 1
ATOM 910 C CA . MET A 1 114 ? 12.110 -0.515 3.923 1.00 95.06 114 MET A CA 1
ATOM 911 C C . MET A 1 114 ? 11.558 -1.706 3.127 1.00 95.06 114 MET A C 1
ATOM 913 O O . MET A 1 114 ? 11.523 -2.811 3.672 1.00 95.06 114 MET A O 1
ATOM 91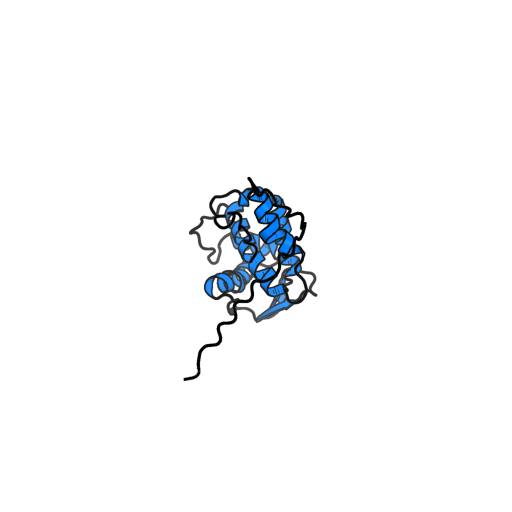7 N N . PRO A 1 115 ? 11.160 -1.544 1.852 1.00 96.00 115 PRO A N 1
ATOM 918 C CA . PRO A 1 115 ? 10.718 -2.668 1.034 1.00 96.00 115 PRO A CA 1
ATOM 919 C C . PRO A 1 115 ? 11.804 -3.743 0.923 1.00 96.00 115 PRO A C 1
ATOM 921 O O . PRO A 1 115 ? 12.997 -3.449 0.813 1.00 96.00 115 PRO A O 1
ATOM 924 N N . ASN A 1 116 ? 11.384 -5.004 0.923 1.00 94.94 116 ASN A N 1
ATOM 925 C CA . ASN A 1 116 ? 12.260 -6.127 0.634 1.00 94.94 116 ASN A CA 1
ATOM 926 C C . ASN A 1 116 ? 12.727 -6.092 -0.830 1.00 94.94 116 ASN A C 1
ATOM 928 O O . ASN A 1 116 ? 12.139 -5.441 -1.701 1.00 94.94 116 ASN A O 1
ATOM 932 N N . LYS A 1 117 ? 13.769 -6.872 -1.123 1.00 93.81 117 LYS A N 1
ATOM 933 C CA . LYS A 1 117 ? 14.017 -7.308 -2.498 1.00 93.81 117 LYS A CA 1
ATOM 934 C C . LYS A 1 117 ? 12.874 -8.240 -2.899 1.00 93.81 117 LYS A C 1
ATOM 936 O O . LYS A 1 117 ? 12.548 -9.143 -2.136 1.00 93.81 117 LYS A O 1
ATOM 941 N N . SER A 1 118 ? 12.278 -7.983 -4.056 1.00 93.12 118 SER A N 1
ATOM 942 C CA . SER A 1 118 ? 11.394 -8.933 -4.729 1.00 93.12 118 SER A CA 1
ATOM 943 C C . SER A 1 118 ? 12.265 -9.984 -5.426 1.00 93.12 118 SER A C 1
ATOM 945 O O . SER A 1 118 ? 13.358 -9.664 -5.904 1.00 93.12 118 SER A O 1
ATOM 947 N N . GLU A 1 119 ? 11.813 -11.236 -5.443 1.00 89.62 119 GLU A N 1
ATOM 948 C CA . GLU A 1 119 ? 12.505 -12.334 -6.132 1.00 89.62 119 GLU A CA 1
ATOM 949 C C . GLU A 1 119 ? 12.209 -12.312 -7.637 1.00 89.62 119 GLU A C 1
ATOM 951 O O . GLU A 1 119 ? 13.051 -12.686 -8.452 1.00 89.62 119 GLU A O 1
ATOM 956 N N . LYS A 1 120 ? 11.025 -11.806 -8.006 1.00 93.06 120 LYS A N 1
ATOM 957 C CA . LYS A 1 120 ? 10.515 -11.767 -9.382 1.00 93.06 120 LYS A CA 1
ATOM 958 C C . LYS A 1 120 ? 10.812 -10.454 -10.121 1.00 93.06 120 LYS A C 1
ATOM 960 O O . LYS A 1 120 ? 10.921 -10.453 -11.347 1.00 93.06 120 LYS A O 1
ATOM 965 N N . TYR A 1 121 ? 10.937 -9.334 -9.402 1.00 95.44 121 TYR A N 1
ATOM 966 C CA . TYR A 1 121 ? 10.897 -7.993 -9.989 1.00 95.44 121 TYR A CA 1
ATOM 967 C C . TYR A 1 121 ? 11.913 -7.004 -9.398 1.00 95.44 121 TYR A C 1
ATOM 969 O O . TYR A 1 121 ? 12.098 -6.881 -8.189 1.00 95.44 121 TYR A O 1
ATOM 977 N N . LYS A 1 122 ? 12.491 -6.164 -10.263 1.00 96.19 122 LYS A N 1
ATOM 978 C CA . LYS A 1 122 ? 12.990 -4.840 -9.855 1.00 96.19 122 LYS A CA 1
ATOM 979 C C . LYS A 1 122 ? 11.801 -3.897 -9.662 1.00 96.19 122 LYS A C 1
ATOM 981 O O . LYS A 1 122 ? 10.824 -3.994 -10.396 1.00 96.19 122 LYS A O 1
ATOM 986 N N . TRP A 1 123 ? 11.876 -2.956 -8.726 1.00 96.00 123 TRP A N 1
ATOM 987 C CA . TRP A 1 123 ? 10.767 -2.032 -8.467 1.00 96.00 123 TRP A CA 1
ATOM 988 C C . TRP A 1 123 ? 11.168 -0.560 -8.543 1.00 96.00 123 TRP A C 1
ATOM 990 O O . TRP A 1 123 ? 12.329 -0.204 -8.343 1.00 96.00 123 TRP A O 1
ATOM 1000 N N . GLY A 1 124 ? 10.186 0.303 -8.814 1.00 96.00 124 GLY A N 1
ATOM 1001 C CA . GLY A 1 124 ? 10.345 1.758 -8.817 1.00 96.00 124 GLY A CA 1
ATOM 1002 C C . GLY A 1 124 ? 9.054 2.506 -8.472 1.00 96.00 124 GLY A C 1
ATOM 1003 O O . GLY A 1 124 ? 7.953 1.973 -8.608 1.00 96.00 124 GLY A O 1
ATOM 1004 N N . LEU A 1 125 ? 9.196 3.761 -8.040 1.00 96.88 125 LEU A N 1
ATOM 1005 C CA . LEU A 1 125 ? 8.090 4.696 -7.808 1.00 96.88 125 LEU A CA 1
ATOM 1006 C C . LEU A 1 125 ? 8.045 5.730 -8.941 1.00 96.88 125 LEU A C 1
ATOM 1008 O O . LEU A 1 125 ? 9.070 6.322 -9.269 1.00 96.88 125 LEU A O 1
ATOM 1012 N N . THR A 1 126 ? 6.867 5.995 -9.508 1.00 96.44 126 THR A N 1
ATOM 1013 C CA . THR A 1 126 ? 6.660 7.099 -10.459 1.00 96.44 126 THR A CA 1
ATOM 1014 C C . THR A 1 126 ? 5.236 7.645 -10.399 1.00 96.44 126 THR A C 1
ATOM 1016 O O . THR A 1 126 ? 4.260 6.905 -10.469 1.00 96.44 126 THR A O 1
ATOM 1019 N N . GLY A 1 127 ? 5.102 8.970 -10.315 1.00 95.06 127 GLY A N 1
ATOM 1020 C CA . GLY A 1 127 ? 3.804 9.649 -10.403 1.00 95.06 127 GLY A CA 1
ATOM 1021 C C . GLY A 1 127 ? 3.283 9.836 -11.835 1.00 95.06 127 GLY A C 1
ATOM 1022 O O . GLY A 1 127 ? 2.198 10.379 -12.003 1.00 95.06 127 GLY A O 1
ATOM 1023 N N . GLN A 1 128 ? 4.046 9.440 -12.862 1.00 95.81 128 GLN A N 1
ATOM 1024 C CA . GLN A 1 128 ? 3.731 9.733 -14.271 1.00 95.81 128 GLN A CA 1
ATOM 1025 C C . GLN A 1 128 ? 2.813 8.686 -14.928 1.00 95.81 128 GLN A C 1
ATOM 1027 O O . GLN A 1 128 ? 2.116 8.986 -15.899 1.00 95.81 128 GLN A O 1
ATOM 1032 N N . GLN A 1 129 ? 2.805 7.450 -14.417 1.00 96.94 129 GLN A N 1
ATOM 1033 C CA . GLN A 1 129 ? 2.020 6.352 -14.989 1.00 96.94 129 GLN A CA 1
ATOM 1034 C C . GLN A 1 129 ? 0.522 6.474 -14.661 1.00 96.94 129 GLN A C 1
ATOM 1036 O O . GLN A 1 129 ? 0.144 6.872 -13.561 1.00 96.94 129 GLN A O 1
ATOM 1041 N N . GLN A 1 130 ? -0.337 6.043 -15.589 1.00 96.69 130 GLN A N 1
ATOM 1042 C CA . GLN A 1 130 ? -1.801 6.148 -15.467 1.00 96.69 130 GLN A CA 1
ATOM 1043 C C . GLN A 1 130 ? -2.478 4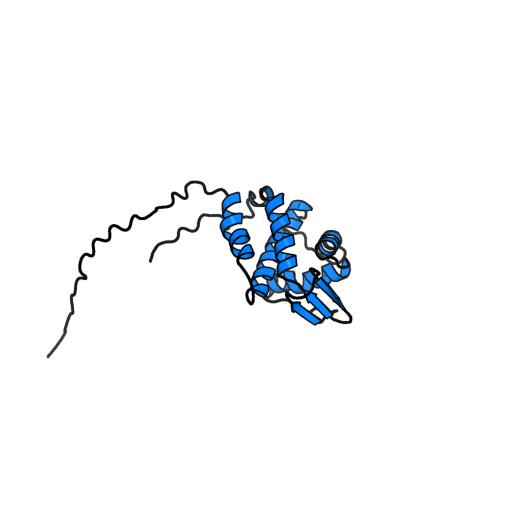.941 -14.777 1.00 96.69 130 GLN A C 1
ATOM 1045 O O . GLN A 1 130 ? -3.699 4.825 -14.799 1.00 96.69 130 GLN A O 1
ATOM 1050 N N . LYS A 1 131 ? -1.706 4.038 -14.158 1.00 97.69 131 LYS A N 1
ATOM 1051 C CA . LYS A 1 131 ? -2.203 2.881 -13.385 1.00 97.69 131 LYS A CA 1
ATOM 1052 C C . LYS A 1 131 ? -1.589 2.856 -11.989 1.00 97.69 131 LYS A C 1
ATOM 1054 O O . LYS A 1 131 ? -0.494 3.381 -11.795 1.00 97.69 131 LYS A O 1
ATOM 1059 N N . ARG A 1 132 ? -2.248 2.205 -11.025 1.00 98.12 132 ARG A N 1
ATOM 1060 C CA . ARG A 1 132 ? -1.717 2.042 -9.652 1.00 98.12 132 ARG A CA 1
ATOM 1061 C C . ARG A 1 132 ? -0.405 1.265 -9.646 1.00 98.12 132 ARG A C 1
ATOM 1063 O O . ARG A 1 132 ? 0.573 1.733 -9.069 1.00 98.12 132 ARG A O 1
ATOM 1070 N N . VAL A 1 133 ? -0.369 0.144 -10.359 1.00 98.25 133 VAL A N 1
ATOM 1071 C CA . VAL A 1 133 ? 0.840 -0.638 -10.626 1.00 98.25 133 VAL A CA 1
ATOM 1072 C C . VAL A 1 133 ? 0.903 -0.952 -12.124 1.00 98.25 133 VAL A C 1
ATOM 1074 O O . VAL A 1 133 ? -0.123 -1.153 -12.773 1.00 98.25 133 VAL A O 1
ATOM 1077 N N . VAL A 1 134 ? 2.108 -0.965 -12.689 1.00 98.06 134 VAL A N 1
ATOM 1078 C CA . VAL A 1 134 ? 2.391 -1.504 -14.024 1.00 98.06 134 VAL A CA 1
ATOM 1079 C C . VAL A 1 134 ? 3.413 -2.617 -13.850 1.00 98.06 134 VAL A C 1
ATOM 1081 O O . VAL A 1 134 ? 4.486 -2.375 -13.304 1.00 98.06 134 VAL A O 1
ATOM 1084 N N . ILE A 1 135 ? 3.072 -3.823 -14.301 1.00 97.00 135 ILE A N 1
ATOM 1085 C CA . ILE A 1 135 ? 3.995 -4.958 -14.388 1.00 97.00 135 ILE A CA 1
ATOM 1086 C C . ILE A 1 135 ? 4.593 -4.972 -15.799 1.00 97.00 135 ILE A C 1
ATOM 1088 O O . ILE A 1 135 ? 3.857 -4.897 -16.784 1.00 97.00 135 ILE A O 1
ATOM 1092 N N . GLY A 1 136 ? 5.915 -5.065 -15.887 1.00 94.19 136 GLY A N 1
ATOM 1093 C CA . GLY A 1 136 ? 6.675 -5.259 -17.116 1.00 94.19 136 GLY A CA 1
ATOM 1094 C C . GLY A 1 136 ? 7.615 -6.460 -16.998 1.00 94.19 136 GLY A C 1
ATOM 1095 O O . GLY A 1 136 ? 7.618 -7.186 -16.002 1.00 94.19 136 GLY A O 1
ATOM 1096 N N . GLU A 1 137 ? 8.442 -6.684 -18.017 1.00 93.38 137 GLU A N 1
ATOM 1097 C CA . GLU A 1 137 ? 9.408 -7.785 -18.006 1.00 93.38 137 GLU A CA 1
ATOM 1098 C C . GLU A 1 137 ? 10.475 -7.561 -16.919 1.00 93.38 137 GLU A C 1
ATOM 1100 O O . GLU A 1 137 ? 11.241 -6.594 -16.962 1.00 93.38 137 GLU A O 1
ATOM 1105 N N . GLY A 1 138 ? 10.483 -8.420 -15.894 1.00 94.00 138 GLY A N 1
ATOM 1106 C CA . GLY A 1 138 ? 11.430 -8.358 -14.775 1.00 94.00 138 GLY A CA 1
ATOM 1107 C C . GLY A 1 138 ? 11.342 -7.101 -13.897 1.00 94.00 138 GLY A C 1
ATOM 1108 O O . GLY A 1 138 ? 12.240 -6.868 -13.083 1.00 94.00 138 GLY A O 1
ATOM 1109 N N . HIS A 1 139 ? 10.293 -6.278 -14.027 1.00 95.88 139 HIS A N 1
ATOM 1110 C CA . HIS A 1 139 ? 10.096 -5.107 -13.173 1.00 95.88 139 HIS A CA 1
ATOM 1111 C C . HIS A 1 139 ? 8.626 -4.737 -12.939 1.00 95.88 139 HIS A C 1
ATOM 1113 O O . HIS A 1 139 ? 7.759 -5.062 -13.746 1.00 95.88 139 HIS A O 1
ATOM 1119 N N . PHE A 1 140 ? 8.357 -3.980 -11.873 1.00 96.50 140 PHE A N 1
ATOM 1120 C CA . PHE A 1 140 ? 7.106 -3.239 -11.717 1.00 96.50 140 PHE A CA 1
ATOM 1121 C C . PHE A 1 140 ? 7.335 -1.784 -11.304 1.00 96.50 140 PHE A C 1
ATOM 1123 O O . PHE A 1 140 ? 8.301 -1.448 -10.616 1.00 96.50 140 PHE A O 1
ATOM 1130 N N . THR A 1 141 ? 6.412 -0.907 -11.687 1.00 97.75 141 THR A N 1
ATOM 1131 C CA . THR A 1 141 ? 6.408 0.498 -11.270 1.00 97.75 141 THR A CA 1
ATOM 1132 C C . THR A 1 141 ? 5.092 0.866 -10.595 1.00 97.75 141 THR A C 1
ATOM 1134 O O . THR A 1 141 ? 4.008 0.458 -11.019 1.00 97.75 141 THR A O 1
ATOM 1137 N N . ILE A 1 142 ? 5.186 1.625 -9.505 1.00 98.44 142 ILE A N 1
ATOM 1138 C CA . ILE A 1 142 ? 4.058 2.010 -8.652 1.00 98.44 142 ILE A CA 1
ATOM 1139 C C . ILE A 1 142 ? 3.767 3.502 -8.810 1.00 98.44 142 ILE A C 1
ATOM 1141 O O . ILE A 1 142 ? 4.681 4.321 -8.687 1.00 98.44 142 ILE A O 1
ATOM 1145 N N . ASN A 1 143 ? 2.487 3.857 -8.955 1.00 98.56 143 ASN A N 1
ATOM 1146 C CA . ASN A 1 143 ? 2.002 5.213 -8.721 1.00 98.56 143 ASN A CA 1
ATOM 1147 C C . ASN A 1 143 ? 1.507 5.351 -7.267 1.00 98.56 143 ASN A C 1
ATOM 1149 O O . ASN A 1 143 ? 0.397 4.906 -6.953 1.00 98.56 143 ASN A O 1
ATOM 1153 N N . PRO A 1 144 ? 2.297 5.969 -6.368 1.00 98.38 144 PRO A N 1
ATOM 1154 C CA . PRO A 1 144 ? 1.942 6.084 -4.955 1.00 98.38 144 PRO A CA 1
ATOM 1155 C C . PRO A 1 144 ? 0.702 6.960 -4.743 1.00 98.38 144 PRO A C 1
ATOM 1157 O O . PRO A 1 144 ? -0.065 6.707 -3.819 1.00 98.38 144 PRO A O 1
ATOM 1160 N N . TRP A 1 145 ? 0.456 7.936 -5.622 1.00 98.50 145 TRP A N 1
ATOM 1161 C CA . TRP A 1 145 ? -0.686 8.847 -5.529 1.00 98.50 145 TRP A CA 1
ATOM 1162 C C . TRP A 1 145 ? -1.993 8.141 -5.882 1.00 98.50 145 TRP A C 1
ATOM 1164 O O . TRP A 1 145 ? -2.959 8.228 -5.134 1.00 98.50 145 TRP A O 1
ATOM 1174 N N . PHE A 1 146 ? -2.009 7.341 -6.950 1.00 98.50 146 PHE A N 1
ATOM 1175 C CA . PHE A 1 146 ? -3.206 6.575 -7.320 1.00 98.50 146 PHE A CA 1
ATOM 1176 C C . PHE A 1 146 ? -3.512 5.446 -6.322 1.00 98.50 146 PHE A C 1
ATOM 1178 O O . PHE A 1 146 ? -4.676 5.079 -6.146 1.00 98.50 146 PHE A O 1
ATOM 1185 N N . ILE A 1 147 ? -2.487 4.900 -5.654 1.00 98.56 147 ILE A N 1
ATOM 1186 C CA . ILE A 1 147 ? -2.667 3.972 -4.530 1.00 98.56 147 ILE A CA 1
ATOM 1187 C C . ILE A 1 147 ? -3.214 4.711 -3.299 1.00 98.56 147 ILE A C 1
ATOM 1189 O O . ILE A 1 147 ? -4.197 4.247 -2.720 1.00 98.56 147 ILE A O 1
ATOM 1193 N N . ARG A 1 148 ? -2.654 5.878 -2.940 1.00 98.56 148 ARG A N 1
ATOM 1194 C CA . ARG A 1 148 ? -3.180 6.744 -1.872 1.00 98.56 148 ARG A CA 1
ATOM 1195 C C . ARG A 1 148 ? -4.657 7.042 -2.094 1.00 98.56 148 ARG A C 1
ATOM 1197 O O . ARG A 1 148 ? -5.458 6.767 -1.209 1.00 98.56 148 ARG A O 1
ATOM 1204 N N . ASP A 1 149 ? -5.027 7.577 -3.252 1.00 98.50 149 ASP A N 1
ATOM 1205 C CA . ASP A 1 149 ? -6.390 8.050 -3.516 1.00 98.50 149 ASP A CA 1
ATOM 1206 C C . ASP A 1 149 ? -7.407 6.893 -3.440 1.00 98.50 149 ASP A C 1
ATOM 1208 O O . ASP A 1 149 ? -8.487 7.031 -2.862 1.00 98.50 149 ASP A O 1
ATOM 1212 N N . MET A 1 150 ? -7.023 5.707 -3.929 1.00 98.25 150 MET A N 1
ATOM 1213 C CA . MET A 1 150 ? -7.799 4.468 -3.804 1.00 98.25 150 MET A CA 1
ATOM 121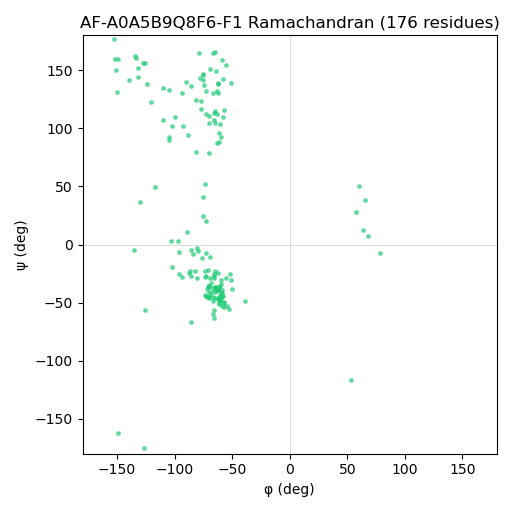4 C C . MET A 1 150 ? -7.996 4.044 -2.338 1.00 98.25 150 MET A C 1
ATOM 1216 O O . MET A 1 150 ? -9.123 3.743 -1.929 1.00 98.25 150 MET A O 1
ATOM 1220 N N . ILE A 1 151 ? -6.929 4.058 -1.533 1.00 98.19 151 ILE A N 1
ATOM 1221 C CA . ILE A 1 151 ? -6.967 3.661 -0.118 1.00 98.19 151 ILE A CA 1
ATOM 1222 C C . ILE A 1 151 ? -7.738 4.690 0.711 1.00 98.19 151 ILE A C 1
ATOM 1224 O O . ILE A 1 151 ? -8.610 4.313 1.492 1.00 98.19 151 ILE A O 1
ATOM 1228 N N . LEU A 1 152 ? -7.498 5.985 0.511 1.00 96.94 152 LEU A N 1
ATOM 1229 C CA . LEU A 1 152 ? -8.216 7.051 1.205 1.00 96.94 152 LEU A CA 1
ATOM 1230 C C . LEU A 1 152 ? -9.709 7.035 0.881 1.00 96.94 152 LEU A C 1
ATOM 1232 O O . LEU A 1 152 ? -10.514 7.195 1.793 1.00 96.94 152 LEU A O 1
ATOM 1236 N N . ASN A 1 153 ? -10.107 6.758 -0.364 1.00 97.38 153 ASN A N 1
ATOM 1237 C CA . ASN A 1 153 ? -11.516 6.563 -0.708 1.00 97.38 153 AS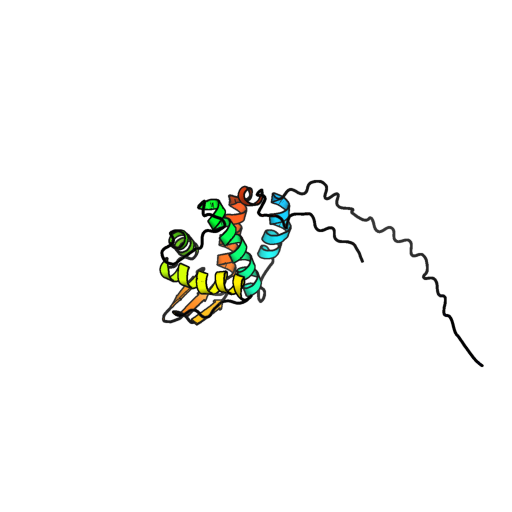N A CA 1
ATOM 1238 C C . ASN A 1 153 ? -12.130 5.373 0.061 1.00 97.38 153 ASN A C 1
ATOM 1240 O O . ASN A 1 153 ? -13.207 5.493 0.646 1.00 97.38 153 ASN A O 1
ATOM 1244 N N . LYS A 1 154 ? -11.431 4.233 0.140 1.00 95.31 154 LYS A N 1
ATOM 1245 C CA . LYS A 1 154 ? -11.862 3.061 0.930 1.00 95.31 154 LYS A CA 1
ATOM 1246 C C . LYS A 1 154 ? -11.999 3.380 2.423 1.00 95.31 154 LYS A C 1
ATOM 1248 O O . LYS A 1 154 ? -13.034 3.077 3.017 1.00 95.31 154 LYS A O 1
ATOM 1253 N N . VAL A 1 155 ? -11.003 4.044 3.009 1.00 92.12 155 VAL A N 1
ATOM 1254 C CA . VAL A 1 155 ? -10.995 4.497 4.410 1.00 92.12 155 VAL A CA 1
ATOM 1255 C C . VAL A 1 155 ? -12.143 5.479 4.671 1.00 92.12 155 VAL A C 1
ATOM 1257 O O . VAL A 1 155 ? -12.909 5.285 5.616 1.00 92.12 155 VAL A O 1
ATOM 1260 N N . LYS A 1 156 ? -12.339 6.479 3.798 1.00 92.25 156 LYS A N 1
ATOM 1261 C CA . LYS A 1 156 ? -13.425 7.469 3.899 1.00 92.25 156 LYS A CA 1
ATOM 1262 C C . LYS A 1 156 ? -14.817 6.830 3.829 1.00 92.25 156 LYS A C 1
ATOM 1264 O O . LYS A 1 156 ? -15.710 7.255 4.560 1.00 92.25 156 LYS A O 1
ATOM 1269 N N . ASN A 1 157 ? -14.993 5.791 3.014 1.00 92.69 157 ASN A N 1
ATOM 1270 C CA . ASN A 1 157 ? -16.269 5.084 2.858 1.00 92.69 157 ASN A CA 1
ATOM 1271 C C . ASN A 1 157 ? -16.526 4.001 3.924 1.00 92.69 157 ASN A C 1
ATOM 1273 O O . ASN A 1 157 ? -17.629 3.454 3.981 1.00 92.69 157 ASN A O 1
ATOM 1277 N N . LYS A 1 158 ? -15.539 3.682 4.773 1.00 88.56 158 LYS A N 1
ATOM 1278 C CA . LYS A 1 158 ? -15.647 2.684 5.854 1.00 88.56 158 LYS A CA 1
ATOM 1279 C C . LYS A 1 158 ? -15.162 3.217 7.210 1.00 88.56 158 LYS A C 1
ATOM 1281 O O . LYS A 1 158 ? -14.587 2.472 7.996 1.00 88.56 158 LYS A O 1
ATOM 1286 N N . LYS A 1 159 ? -15.411 4.498 7.516 1.00 79.75 159 LYS A N 1
ATOM 1287 C CA . LYS A 1 159 ? -14.943 5.171 8.751 1.00 79.75 159 LYS A CA 1
ATOM 1288 C C . LYS A 1 159 ? -15.289 4.436 10.060 1.00 79.75 159 LYS A C 1
ATOM 1290 O O . LYS A 1 159 ? -14.546 4.573 11.024 1.00 79.75 159 LYS A O 1
ATOM 1295 N N . GLN A 1 160 ? -16.346 3.623 10.088 1.00 79.44 160 GLN A N 1
ATOM 1296 C CA . GLN A 1 160 ? -16.735 2.820 11.252 1.00 79.44 160 GLN A CA 1
ATOM 1297 C C . GLN A 1 160 ? -15.692 1.768 11.676 1.00 79.44 160 GLN A C 1
ATOM 1299 O O . GLN A 1 160 ? -15.641 1.413 12.847 1.00 79.44 160 GLN A O 1
ATOM 1304 N N . ILE A 1 161 ? -14.814 1.296 10.775 1.00 82.06 161 ILE A N 1
ATOM 1305 C CA . ILE A 1 161 ? -13.775 0.308 11.143 1.00 82.06 161 ILE A CA 1
ATOM 1306 C C . ILE A 1 161 ? -12.690 0.896 12.063 1.00 82.06 161 ILE A C 1
ATOM 1308 O O . ILE A 1 161 ? -11.870 0.159 12.594 1.00 82.06 161 ILE A O 1
ATOM 1312 N N . TRP A 1 162 ? -12.674 2.220 12.241 1.00 76.94 162 TRP A N 1
ATOM 1313 C CA . TRP A 1 162 ? -11.718 2.953 13.078 1.00 76.94 162 TRP A CA 1
ATOM 1314 C C . TRP A 1 162 ? -12.274 3.266 14.471 1.00 76.94 162 TRP A C 1
ATOM 1316 O O . TRP A 1 162 ? -11.618 3.930 15.269 1.00 76.94 162 TRP A O 1
ATOM 1326 N N . GLU A 1 163 ? -13.488 2.804 14.781 1.00 76.62 163 GLU A N 1
ATOM 1327 C CA . GLU A 1 163 ? -14.094 2.965 16.107 1.00 76.62 163 GLU A CA 1
ATOM 1328 C C . GLU A 1 163 ? -13.675 1.842 17.083 1.00 76.62 163 GLU A C 1
ATOM 1330 O O . GLU A 1 163 ? -13.942 1.930 18.283 1.00 76.62 163 GLU A O 1
ATOM 1335 N N . ASP A 1 164 ? -12.927 0.849 16.589 1.00 72.06 164 ASP A N 1
ATOM 1336 C CA . ASP A 1 164 ? -12.413 -0.318 17.313 1.00 72.06 164 ASP A CA 1
ATOM 1337 C C . ASP A 1 164 ? -11.385 -0.010 18.424 1.00 72.06 164 ASP A C 1
ATOM 1339 O O . ASP A 1 164 ? -10.833 1.089 18.544 1.00 72.06 164 ASP A O 1
ATOM 1343 N N . GLU A 1 165 ? -11.125 -1.001 19.279 1.00 61.22 165 GLU A N 1
ATOM 1344 C CA . GLU A 1 165 ? -10.093 -0.926 20.327 1.00 61.22 165 GLU A CA 1
ATOM 1345 C C . GLU A 1 165 ? -8.669 -1.023 19.755 1.00 61.22 165 GLU A C 1
ATOM 1347 O O . GLU A 1 165 ? -7.737 -0.451 20.319 1.00 61.22 165 GLU A O 1
ATOM 1352 N N . LEU A 1 166 ? -8.518 -1.615 18.561 1.00 58.03 166 LEU A N 1
ATOM 1353 C CA . LEU A 1 166 ? -7.274 -1.703 17.777 1.00 58.03 166 LEU A CA 1
ATOM 1354 C C . LEU A 1 166 ? -6.851 -0.367 17.142 1.00 58.03 166 LEU A C 1
ATOM 1356 O O . LEU A 1 166 ? -6.080 -0.327 16.180 1.00 58.03 166 LEU A O 1
ATOM 1360 N N . SER A 1 167 ? -7.352 0.742 17.677 1.00 60.03 167 SER A N 1
ATOM 1361 C CA . SER A 1 167 ? -6.882 2.095 17.407 1.00 60.03 167 SER A CA 1
ATOM 1362 C C . SER A 1 167 ? -6.318 2.741 18.690 1.00 60.03 167 SER A C 1
ATOM 1364 O O . SER A 1 167 ? -6.701 3.868 19.014 1.00 60.03 167 SER A O 1
ATOM 1366 N N . PRO A 1 168 ? -5.422 2.066 19.452 1.00 52.34 168 PRO A N 1
ATOM 1367 C CA . PRO A 1 168 ? -5.009 2.496 20.794 1.00 52.34 168 PRO A CA 1
ATOM 1368 C C . PRO A 1 168 ? -4.248 3.825 20.790 1.00 52.34 168 PRO A C 1
ATOM 1370 O O . PRO A 1 168 ? -4.225 4.526 21.801 1.00 52.34 168 PRO A O 1
ATOM 1373 N N . PHE A 1 169 ? -3.657 4.187 19.648 1.00 51.97 169 PHE A N 1
ATOM 1374 C CA . PHE A 1 169 ? -2.983 5.464 19.455 1.00 51.97 169 PHE A CA 1
ATOM 1375 C C . PHE A 1 169 ? -3.937 6.656 19.509 1.00 51.97 169 PHE A C 1
ATOM 1377 O O . PHE A 1 169 ? -3.485 7.727 19.882 1.00 51.97 169 PHE A O 1
ATOM 1384 N N . MET A 1 170 ? -5.236 6.495 19.217 1.00 56.94 170 MET A N 1
ATOM 1385 C CA . MET A 1 170 ? -6.225 7.587 19.166 1.00 56.94 170 MET A CA 1
ATOM 1386 C C . MET A 1 170 ? -6.660 8.107 20.555 1.00 56.94 170 MET A C 1
ATOM 1388 O O . MET A 1 170 ? -7.830 8.409 20.791 1.00 56.94 170 MET A O 1
ATOM 1392 N N . LYS A 1 171 ? -5.705 8.243 21.480 1.00 56.75 171 LYS A N 1
ATOM 1393 C CA . LYS A 1 171 ? -5.793 9.149 22.628 1.00 56.75 171 LYS A CA 1
ATOM 1394 C C . LYS A 1 171 ? -5.311 10.521 22.165 1.00 56.75 171 LYS A C 1
ATOM 1396 O O . LYS A 1 171 ? -4.314 10.612 21.455 1.00 56.75 171 LYS A O 1
ATOM 1401 N N . VAL A 1 172 ? -6.016 11.584 22.545 1.00 55.50 172 VAL A N 1
ATOM 1402 C CA . VAL A 1 172 ? -5.638 12.954 22.169 1.00 55.50 172 VAL A CA 1
ATOM 1403 C C . VAL A 1 172 ? -4.217 13.244 22.658 1.00 55.50 172 VAL A C 1
ATOM 1405 O O . VAL A 1 172 ? -3.964 13.270 23.860 1.00 55.50 172 VAL A O 1
ATOM 1408 N N . PHE A 1 173 ? -3.294 13.479 21.724 1.00 54.84 173 PHE A N 1
ATOM 1409 C CA . PHE A 1 173 ? -1.997 14.057 22.052 1.00 54.84 173 PHE A CA 1
ATOM 1410 C C . PHE A 1 173 ? -2.220 15.517 22.440 1.00 54.84 173 PHE A C 1
ATOM 1412 O O . PHE A 1 173 ? -2.567 16.349 21.600 1.00 54.84 173 PHE A O 1
ATOM 1419 N N . HIS A 1 174 ? -2.036 15.823 23.720 1.00 54.97 174 HIS A N 1
ATOM 1420 C CA . HIS A 1 174 ? -1.958 17.201 24.176 1.00 54.97 174 HIS A CA 1
ATOM 1421 C C . HIS A 1 174 ? -0.614 17.769 23.719 1.00 54.97 174 HIS A C 1
ATOM 1423 O O . HIS A 1 174 ? 0.437 17.339 24.193 1.00 54.97 174 HIS A O 1
ATOM 1429 N N . LEU A 1 175 ? -0.650 18.720 22.785 1.00 50.22 175 LEU A N 1
ATOM 1430 C CA . LEU A 1 175 ? 0.495 19.587 22.535 1.00 50.22 175 LEU A CA 1
ATOM 1431 C C . LEU A 1 175 ? 0.690 20.435 23.792 1.00 50.22 175 LEU A C 1
ATOM 1433 O O . LEU A 1 175 ? -0.125 21.307 24.087 1.00 50.22 175 LEU A O 1
ATOM 1437 N N . VAL A 1 176 ? 1.738 20.130 24.551 1.00 47.50 176 VAL A N 1
ATOM 1438 C CA . VAL A 1 176 ? 2.250 21.031 25.581 1.00 47.50 176 VAL A CA 1
ATOM 1439 C C . VAL A 1 176 ? 3.032 22.103 24.829 1.00 47.50 176 VAL A C 1
ATOM 1441 O O . VAL A 1 176 ? 3.980 21.772 24.115 1.00 47.50 176 VAL A O 1
ATOM 1444 N N . GLU A 1 177 ? 2.589 23.358 24.911 1.00 48.66 177 GLU A N 1
ATOM 1445 C CA . GLU A 1 177 ? 3.385 24.485 24.412 1.00 48.66 177 GLU A CA 1
ATOM 1446 C C . GLU A 1 177 ? 4.698 24.556 25.225 1.00 48.66 177 GLU A C 1
ATOM 1448 O O . GLU A 1 177 ? 4.655 24.294 26.431 1.00 48.66 177 GLU A O 1
ATOM 1453 N N . PRO A 1 178 ? 5.851 24.800 24.572 1.00 54.09 178 PRO A N 1
ATOM 1454 C CA . PRO A 1 178 ? 7.177 24.704 25.193 1.00 54.09 178 PRO A CA 1
ATOM 1455 C C . PRO A 1 178 ? 7.471 25.811 26.217 1.00 54.09 178 PRO A C 1
ATOM 1457 O O . PRO A 1 178 ? 7.006 26.954 26.004 1.00 54.09 178 PRO A O 1
#

Radius of gyration: 23.23 Å; Cα contacts (8 Å, |Δi|>4): 166; chains: 1; bounding box: 58×60×64 Å

Foldseek 3Di:
DDDDDDDDDDDDDDDDPPPPPPPPPPDPALLVVCCVPQVVVLVPDDDPCLLVSLQSLLVLVVLLLCLVVVPDPPHDCDPPRPSLVVQCVLQVHDSNVSVQCCQQRNVCCVPPVHGDDRPQADEEEDCPDPGQKDDDHRYIYGNSVSSSVSSSVSCVVPVVSSNDPVVVVPDDDDPDDD

Organism: NCBI:txid1400387

pLDDT: 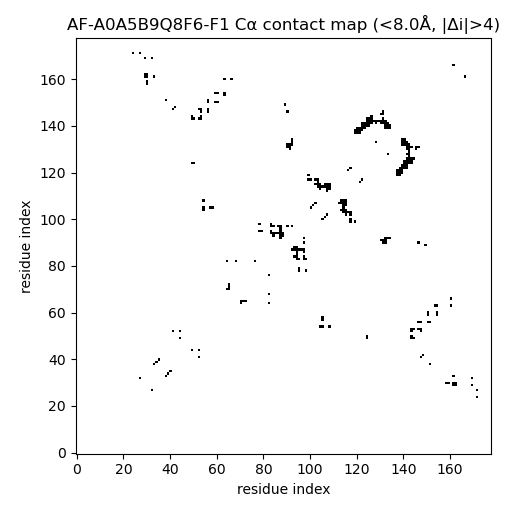mean 82.63, std 20.96, range [34.47, 98.56]

Solvent-accessible surface area (backbone atoms only — not comparable to full-atom values): 11003 Å² total; per-residue (Å²): 138,85,79,92,85,83,84,89,75,83,82,80,92,74,91,71,90,68,82,76,78,75,73,78,70,77,80,72,47,50,67,54,46,53,38,68,73,46,48,59,50,53,74,70,58,56,86,86,42,42,64,61,49,36,56,55,42,46,57,56,41,49,54,49,51,30,71,75,68,73,49,56,91,88,58,75,91,51,92,90,40,71,65,24,53,53,47,4,64,75,39,70,47,56,38,72,58,29,45,49,49,38,57,14,41,52,48,13,36,75,77,68,76,41,60,43,83,45,94,75,38,48,77,49,82,42,82,83,59,97,46,37,42,46,83,55,92,59,27,36,40,32,12,39,62,58,43,40,55,53,44,50,51,53,48,68,76,47,49,73,75,53,69,48,79,95,46,73,76,75,55,85,80,78,82,74,82,131